Protein AF-A0A954V222-F1 (afdb_monomer)

Sequence (352 aa):
LTALVKQAEVDEIGLCPAAMHAIWTLAGLADSGSVAASDALAAACELGFKHVSSPVRNAAVGVCNQDQLAAAIDLGLQTDVDPKVRLTLLLRIADSDAASVIDGNGLVKLLPSIQTDDVLLDAWTSAASTDPAVAIVAMTKSEQSSTATNAKAASVLAEHLARSRPSAEQISQLLQIDPNAKLAVTVWESLAKGWPRDLTILLPASSQKLVRERFLSDQASVESKAAILSVADKWSVENLADIVGEIQGELLTTALNEGAATDERLSAWDQSIRLAPTSPKILDALEEFFTPQLSPATGVEALRSLQNARVDGLSESLLGLRTSLGPKLGSEVLTLLLSRSETTESLLDAIT

Radius of gyration: 28.5 Å; Cα contacts (8 Å, |Δi|>4): 489; chains: 1; bounding box: 65×45×83 Å

Structure (mmCIF, N/CA/C/O backbone):
data_AF-A0A954V222-F1
#
_entry.id   AF-A0A954V222-F1
#
loop_
_atom_site.group_PDB
_atom_site.id
_atom_site.type_symbol
_atom_site.label_atom_id
_atom_site.label_alt_id
_atom_site.label_comp_id
_atom_site.label_asym_id
_atom_site.label_entity_id
_atom_site.label_seq_id
_atom_site.pdbx_PDB_ins_code
_atom_site.Cartn_x
_atom_site.Cartn_y
_atom_site.Cartn_z
_atom_site.occupancy
_atom_site.B_iso_or_equiv
_atom_site.auth_seq_id
_atom_site.auth_comp_id
_atom_site.auth_asym_id
_atom_site.auth_atom_id
_atom_site.pdbx_PDB_model_num
ATOM 1 N N . LEU A 1 1 ? 25.206 -0.895 -37.318 1.00 89.12 1 LEU A N 1
ATOM 2 C CA . LEU A 1 1 ? 24.175 -1.623 -36.544 1.00 89.12 1 LEU A CA 1
ATOM 3 C C . LEU A 1 1 ? 22.876 -0.826 -36.451 1.00 89.12 1 LEU A C 1
ATOM 5 O O . LEU A 1 1 ? 21.861 -1.349 -36.875 1.00 89.12 1 LEU A O 1
ATOM 9 N N . THR A 1 2 ? 22.896 0.450 -36.058 1.00 93.56 2 THR A N 1
ATOM 10 C CA . THR A 1 2 ? 21.698 1.322 -36.007 1.00 93.56 2 THR A CA 1
ATOM 11 C C . THR A 1 2 ? 20.877 1.352 -37.308 1.00 93.56 2 THR A C 1
ATOM 13 O O . THR A 1 2 ? 19.653 1.319 -37.269 1.00 93.56 2 THR A O 1
ATOM 16 N N . ALA A 1 3 ? 21.529 1.320 -38.479 1.00 93.88 3 ALA A N 1
ATOM 17 C CA . ALA A 1 3 ? 20.841 1.253 -39.774 1.00 93.88 3 ALA A CA 1
ATOM 18 C C . ALA A 1 3 ? 19.956 0.001 -39.953 1.00 93.88 3 ALA A C 1
ATOM 20 O O . ALA A 1 3 ? 18.959 0.076 -40.663 1.00 93.88 3 ALA A O 1
ATOM 21 N N . LEU A 1 4 ? 20.292 -1.120 -39.301 1.00 94.19 4 LEU A N 1
ATOM 22 C CA . LEU A 1 4 ? 19.486 -2.347 -39.335 1.00 94.19 4 LEU A CA 1
ATOM 23 C C . LEU A 1 4 ? 18.190 -2.188 -38.534 1.00 94.19 4 LEU A C 1
ATOM 25 O O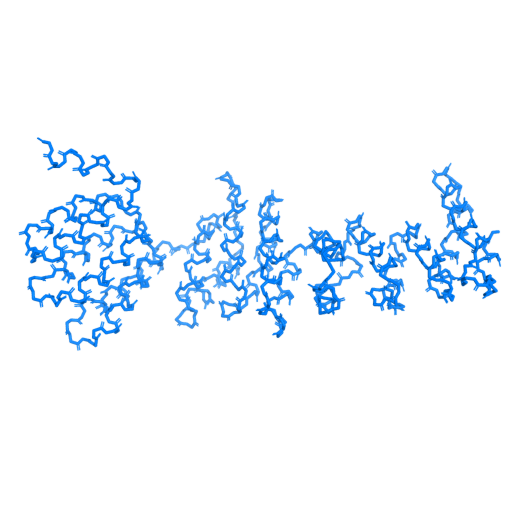 . LEU A 1 4 ? 17.169 -2.729 -38.925 1.00 94.19 4 LEU A O 1
ATOM 29 N N . VAL A 1 5 ? 18.201 -1.391 -37.461 1.00 94.12 5 VAL A N 1
ATOM 30 C CA . VAL A 1 5 ? 17.005 -1.123 -36.640 1.00 94.12 5 VAL A CA 1
ATOM 31 C C . VAL A 1 5 ? 16.004 -0.222 -37.365 1.00 94.12 5 VAL A C 1
ATOM 33 O O . VAL A 1 5 ? 14.807 -0.284 -37.115 1.00 94.12 5 VAL A O 1
ATOM 36 N N . LYS A 1 6 ? 16.475 0.603 -38.307 1.00 92.81 6 LYS A N 1
ATOM 37 C CA . LYS A 1 6 ? 15.611 1.451 -39.139 1.00 92.81 6 LYS A CA 1
ATOM 38 C C . LYS A 1 6 ? 14.796 0.647 -40.165 1.00 92.81 6 LYS A C 1
ATOM 40 O O . LYS A 1 6 ? 13.837 1.176 -40.725 1.00 92.81 6 LYS A O 1
ATOM 45 N N . GLN A 1 7 ? 15.193 -0.590 -40.463 1.00 87.88 7 GLN A N 1
ATOM 46 C CA . GLN A 1 7 ? 14.498 -1.423 -41.440 1.00 87.88 7 GLN A CA 1
ATOM 47 C C . GLN A 1 7 ? 13.168 -1.895 -40.857 1.00 87.88 7 GLN A C 1
ATOM 49 O O . GLN A 1 7 ? 13.159 -2.634 -39.887 1.00 87.88 7 GLN A O 1
ATOM 54 N N . ALA A 1 8 ? 12.056 -1.490 -41.471 1.00 85.19 8 ALA A N 1
ATOM 55 C CA . ALA A 1 8 ? 10.714 -1.893 -41.046 1.00 85.19 8 ALA A CA 1
ATOM 56 C C . ALA A 1 8 ? 10.247 -3.223 -41.670 1.00 85.19 8 ALA A C 1
ATOM 58 O O . ALA A 1 8 ? 9.114 -3.640 -41.439 1.00 85.19 8 ALA A O 1
ATOM 59 N N . GLU A 1 9 ? 11.084 -3.860 -42.493 1.00 90.19 9 GLU A N 1
ATOM 60 C CA . GLU A 1 9 ? 10.771 -5.154 -43.093 1.00 90.19 9 GLU A CA 1
ATOM 61 C C . GLU A 1 9 ? 10.796 -6.236 -42.009 1.00 90.19 9 GLU A C 1
ATOM 63 O O . GLU A 1 9 ? 11.739 -6.334 -41.221 1.00 90.19 9 GLU A O 1
ATOM 68 N N . VAL A 1 10 ? 9.723 -7.015 -41.956 1.00 93.75 10 VAL A N 1
ATOM 69 C CA . VAL A 1 10 ? 9.554 -8.135 -41.035 1.00 93.75 10 VAL A CA 1
ATOM 70 C C . VAL A 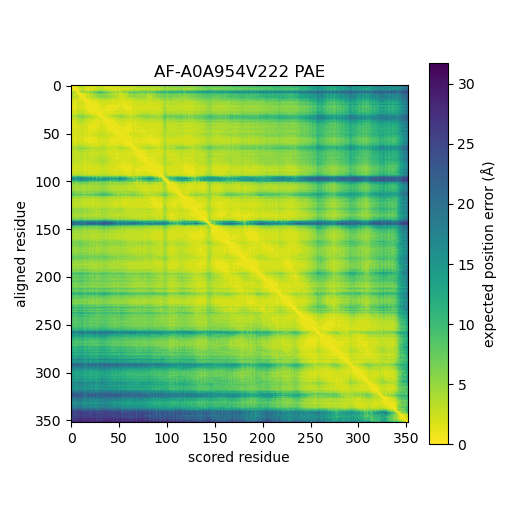1 10 ? 9.349 -9.411 -41.837 1.00 93.75 10 VAL A C 1
ATOM 72 O O . VAL A 1 10 ? 8.851 -9.364 -42.961 1.00 93.75 10 VAL A O 1
ATOM 75 N N . ASP A 1 11 ? 9.744 -10.542 -41.265 1.00 93.56 11 ASP A N 1
ATOM 76 C CA . ASP A 1 11 ? 9.501 -11.853 -41.854 1.00 93.56 11 ASP A CA 1
ATOM 77 C C . ASP A 1 11 ? 8.010 -12.249 -41.804 1.00 93.56 11 ASP A C 1
ATOM 79 O O . ASP A 1 11 ? 7.155 -11.517 -41.296 1.00 93.56 11 ASP A O 1
ATOM 83 N N . GLU A 1 12 ? 7.689 -13.430 -42.340 1.00 93.44 12 GLU A N 1
ATOM 84 C CA . GLU A 1 12 ? 6.316 -13.954 -42.437 1.00 93.44 12 GLU A CA 1
ATOM 85 C C . GLU A 1 12 ? 5.604 -14.090 -41.080 1.00 93.44 12 GLU A C 1
ATOM 87 O O . GLU A 1 12 ? 4.375 -14.130 -41.033 1.00 93.44 12 GLU A O 1
ATOM 92 N N . ILE A 1 13 ? 6.358 -14.142 -39.976 1.00 91.75 13 ILE A N 1
ATOM 93 C CA . ILE A 1 13 ? 5.83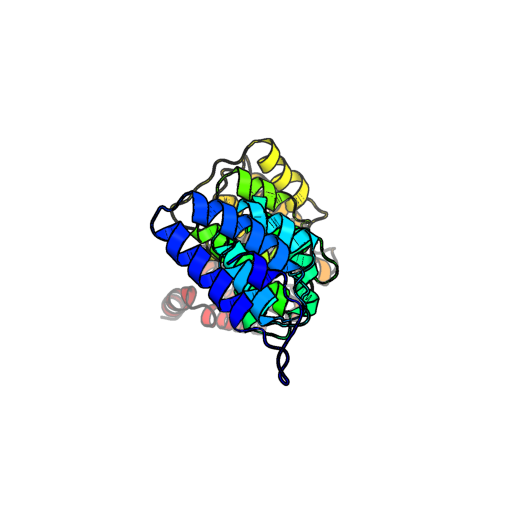3 -14.225 -38.608 1.00 91.75 13 ILE A CA 1
ATOM 94 C C . ILE A 1 13 ? 5.952 -12.892 -37.848 1.00 91.75 13 ILE A C 1
ATOM 96 O O . ILE A 1 13 ? 5.688 -12.839 -36.646 1.00 91.75 13 ILE A O 1
ATOM 100 N N . GLY A 1 14 ? 6.297 -11.800 -38.539 1.00 90.94 14 GLY A N 1
ATOM 101 C CA . GLY A 1 14 ? 6.331 -10.446 -37.989 1.00 90.94 14 GLY A CA 1
ATOM 102 C C . GLY A 1 14 ? 7.600 -10.102 -37.201 1.00 90.94 14 GLY A C 1
ATOM 103 O O . GLY A 1 14 ? 7.606 -9.120 -36.451 1.00 90.94 14 GLY A O 1
ATOM 104 N N . LEU A 1 15 ? 8.679 -10.876 -37.343 1.00 93.62 15 LEU A N 1
ATOM 105 C CA . LEU A 1 15 ? 9.956 -10.652 -36.663 1.00 93.62 15 LEU A CA 1
ATOM 106 C C . LEU A 1 15 ? 10.954 -9.896 -37.542 1.00 93.62 15 LEU A C 1
ATOM 108 O O . LEU A 1 15 ? 10.952 -10.002 -38.763 1.00 93.62 15 LEU A O 1
ATOM 112 N N . CYS A 1 16 ? 11.873 -9.172 -36.904 1.00 95.62 16 CYS A N 1
ATOM 113 C CA . CYS A 1 16 ? 13.067 -8.639 -37.562 1.00 95.62 16 CYS A CA 1
ATOM 114 C C . CYS A 1 16 ? 14.322 -9.032 -36.759 1.00 95.62 16 CYS A C 1
ATOM 116 O O . CYS A 1 16 ? 14.822 -8.242 -35.947 1.00 95.62 16 CYS A O 1
ATOM 118 N N . PRO A 1 17 ? 14.845 -10.264 -36.945 1.00 94.69 17 PRO A N 1
ATOM 119 C CA . PRO A 1 17 ? 15.992 -10.756 -36.183 1.00 94.69 17 PRO A CA 1
ATOM 120 C C . PRO A 1 17 ? 17.234 -9.875 -36.343 1.00 94.69 17 PRO A C 1
ATOM 122 O O . PRO A 1 17 ? 17.962 -9.662 -35.377 1.00 94.69 17 PRO A O 1
ATOM 125 N N . ALA A 1 18 ? 17.460 -9.306 -37.532 1.00 95.75 18 ALA A N 1
ATOM 126 C CA . ALA A 1 18 ? 18.594 -8.420 -37.789 1.00 95.75 18 ALA A CA 1
ATOM 127 C C . ALA A 1 18 ? 18.566 -7.163 -36.901 1.00 95.75 18 ALA A C 1
ATOM 129 O O . ALA A 1 18 ? 19.595 -6.798 -36.328 1.00 95.75 18 ALA A O 1
ATOM 130 N N . ALA A 1 19 ? 17.396 -6.536 -36.736 1.00 97.00 19 ALA A N 1
ATOM 131 C CA . ALA A 1 19 ? 17.223 -5.393 -35.842 1.00 97.00 19 ALA A CA 1
ATOM 132 C C . ALA A 1 19 ? 17.420 -5.790 -34.371 1.00 97.00 19 ALA A C 1
ATOM 134 O O . ALA A 1 19 ? 18.144 -5.105 -33.648 1.00 97.00 19 ALA A O 1
ATOM 135 N N . MET A 1 20 ? 16.857 -6.924 -33.936 1.00 95.75 20 MET A N 1
ATOM 136 C CA . MET A 1 20 ? 17.053 -7.432 -32.570 1.00 95.75 20 MET A CA 1
ATOM 137 C C . MET A 1 20 ? 18.534 -7.695 -32.275 1.00 95.75 20 MET A C 1
ATOM 139 O O . MET A 1 20 ? 19.069 -7.196 -31.288 1.00 95.75 20 MET A O 1
ATOM 143 N N . HIS A 1 21 ? 19.220 -8.437 -33.149 1.00 96.81 21 HIS A N 1
ATOM 144 C CA . HIS A 1 21 ? 20.647 -8.722 -33.010 1.00 96.81 21 HIS A CA 1
ATOM 145 C C . HIS A 1 21 ? 21.481 -7.443 -32.996 1.00 96.81 21 HIS A C 1
ATOM 147 O O . HIS A 1 21 ? 22.438 -7.357 -32.228 1.00 96.81 21 HIS A O 1
ATOM 153 N N . ALA A 1 22 ? 21.125 -6.443 -33.806 1.00 97.69 22 ALA A N 1
ATOM 154 C CA . ALA A 1 22 ? 21.812 -5.160 -33.810 1.00 97.69 22 ALA A CA 1
ATOM 155 C C . ALA A 1 22 ? 21.715 -4.455 -32.449 1.00 97.69 22 ALA A C 1
ATOM 157 O O . ALA A 1 22 ? 22.739 -3.987 -31.957 1.00 97.69 22 ALA A O 1
ATOM 158 N N . ILE A 1 23 ? 20.526 -4.428 -31.836 1.00 97.69 23 ILE A N 1
ATOM 159 C CA . ILE A 1 23 ? 20.295 -3.838 -30.508 1.00 97.69 23 ILE A CA 1
ATOM 160 C C . ILE A 1 23 ? 21.107 -4.576 -29.435 1.00 97.69 23 ILE A C 1
ATOM 162 O O . ILE A 1 23 ? 21.901 -3.950 -28.739 1.00 97.69 23 ILE A O 1
ATOM 166 N N . TRP A 1 24 ? 20.996 -5.906 -29.351 1.00 97.75 24 TRP A N 1
ATOM 167 C CA . TRP A 1 24 ? 21.731 -6.697 -28.353 1.00 97.75 24 TRP A CA 1
ATOM 168 C C . TRP A 1 24 ? 23.250 -6.617 -28.523 1.00 97.75 24 TRP A C 1
ATOM 170 O O . TRP A 1 24 ? 23.987 -6.576 -27.542 1.00 97.75 24 TRP A O 1
ATOM 180 N N . THR A 1 25 ? 23.732 -6.565 -29.767 1.00 97.88 25 THR A N 1
ATOM 181 C CA . THR A 1 25 ? 25.167 -6.419 -30.045 1.00 97.88 25 THR A CA 1
ATOM 182 C C . THR A 1 25 ? 25.668 -5.050 -29.597 1.00 97.88 25 THR A C 1
ATOM 184 O O . THR A 1 25 ? 26.737 -4.959 -29.001 1.00 97.88 25 THR A O 1
ATOM 187 N N . LEU A 1 26 ? 24.906 -3.983 -29.864 1.00 97.69 26 LEU A N 1
ATOM 188 C CA . LEU A 1 26 ? 25.244 -2.641 -29.390 1.00 97.69 26 LEU A CA 1
ATOM 189 C C . LEU A 1 26 ? 25.253 -2.575 -27.859 1.00 97.69 26 LEU A C 1
ATOM 191 O O . LEU A 1 26 ? 26.187 -2.003 -27.309 1.00 97.69 26 LEU A O 1
ATOM 195 N N . ALA A 1 27 ? 24.292 -3.224 -27.196 1.00 97.06 27 ALA A N 1
ATOM 196 C CA . ALA A 1 27 ? 24.247 -3.330 -25.739 1.00 97.06 27 ALA A CA 1
ATOM 197 C C . ALA A 1 27 ? 25.491 -4.029 -25.174 1.00 97.06 27 ALA A C 1
ATOM 199 O O . ALA A 1 27 ? 26.218 -3.437 -24.386 1.00 97.06 27 ALA A O 1
ATOM 200 N N . GLY A 1 28 ? 25.829 -5.226 -25.667 1.00 97.00 28 GLY A N 1
ATOM 201 C CA . GLY A 1 28 ? 27.020 -5.944 -25.196 1.00 97.00 28 GLY A CA 1
ATOM 202 C C . GLY A 1 28 ? 28.337 -5.201 -25.464 1.00 97.00 28 GLY A C 1
ATOM 203 O O . GLY A 1 28 ? 29.270 -5.269 -24.665 1.00 97.00 28 GLY A O 1
ATOM 204 N N . LEU A 1 29 ? 28.427 -4.455 -26.571 1.00 97.06 29 LEU A N 1
ATOM 205 C CA . LEU A 1 29 ? 29.581 -3.594 -26.847 1.00 97.06 29 LEU A CA 1
ATOM 206 C C . LEU A 1 29 ? 29.629 -2.375 -25.912 1.00 97.06 29 LEU A C 1
ATOM 208 O O . LEU A 1 29 ? 30.720 -2.004 -25.473 1.00 97.06 29 LEU A O 1
ATOM 212 N N . ALA A 1 30 ? 28.487 -1.765 -25.595 1.00 95.81 30 ALA A N 1
ATOM 213 C CA . ALA A 1 30 ? 28.406 -0.670 -24.631 1.00 95.81 30 ALA A CA 1
ATOM 214 C C . ALA A 1 30 ? 28.833 -1.141 -23.230 1.00 95.81 30 ALA A C 1
ATOM 216 O O . ALA A 1 30 ? 29.699 -0.509 -22.624 1.00 95.81 30 ALA A O 1
ATOM 217 N N . ASP A 1 31 ? 28.355 -2.308 -22.787 1.00 94.69 31 ASP A N 1
ATOM 218 C CA . ASP A 1 31 ? 28.730 -2.934 -21.508 1.00 94.69 31 ASP A CA 1
ATOM 219 C C . ASP A 1 31 ? 30.231 -3.252 -21.421 1.00 94.69 31 ASP A C 1
ATOM 221 O O . ASP A 1 31 ? 30.832 -3.207 -20.349 1.00 94.69 31 ASP A O 1
ATOM 225 N N . SER A 1 32 ? 30.875 -3.521 -22.562 1.00 95.50 32 SER A N 1
ATOM 226 C CA . SER A 1 32 ? 32.331 -3.709 -22.637 1.00 95.50 32 SER A CA 1
ATOM 227 C C . SER A 1 32 ? 33.146 -2.406 -22.539 1.00 95.50 32 SER A C 1
ATOM 229 O O . SER A 1 32 ? 34.375 -2.443 -22.597 1.00 95.50 32 SER A O 1
ATOM 231 N N . GLY A 1 33 ? 32.484 -1.251 -22.389 1.00 93.31 33 GLY A N 1
ATOM 232 C CA . GLY A 1 33 ? 33.105 0.067 -22.226 1.00 93.31 33 GLY A CA 1
ATOM 233 C C . GLY A 1 33 ? 33.261 0.874 -23.519 1.00 93.31 33 GLY A C 1
ATOM 234 O O . GLY A 1 33 ? 33.977 1.878 -23.536 1.00 93.31 33 GLY A O 1
ATOM 235 N N . SER A 1 34 ? 32.622 0.467 -24.622 1.00 96.06 34 SER A N 1
ATOM 236 C CA . SER A 1 34 ? 32.705 1.204 -25.887 1.00 96.06 34 SER A CA 1
ATOM 237 C C . SER A 1 34 ? 31.759 2.408 -25.910 1.00 96.06 34 SER A C 1
ATOM 239 O O . SER A 1 34 ? 30.552 2.263 -26.104 1.00 96.06 34 SER A O 1
ATOM 241 N N . VAL A 1 35 ? 32.317 3.617 -25.796 1.00 93.94 35 VAL A N 1
ATOM 242 C CA . VAL A 1 35 ? 31.552 4.881 -25.845 1.00 93.94 35 VAL A CA 1
ATOM 243 C C . VAL A 1 35 ? 30.769 5.016 -27.155 1.00 93.94 35 VAL A C 1
ATOM 245 O O . VAL A 1 35 ? 29.576 5.297 -27.139 1.00 93.94 35 VAL A O 1
ATOM 248 N N . ALA A 1 36 ? 31.402 4.716 -28.293 1.00 94.75 36 ALA A N 1
ATOM 249 C CA . ALA A 1 36 ? 30.739 4.782 -29.596 1.00 94.75 36 ALA A CA 1
ATOM 250 C C . ALA A 1 36 ? 29.575 3.781 -29.725 1.00 94.75 36 ALA A C 1
ATOM 252 O O . ALA A 1 36 ? 28.607 4.048 -30.437 1.00 94.75 36 ALA A O 1
ATOM 253 N N . ALA A 1 37 ? 29.662 2.625 -29.055 1.00 95.31 37 ALA A N 1
ATOM 254 C CA . ALA A 1 37 ? 28.560 1.670 -29.016 1.00 95.31 37 ALA A CA 1
ATOM 255 C C . ALA A 1 37 ? 27.418 2.154 -28.117 1.00 95.31 37 ALA A C 1
ATOM 257 O O . ALA A 1 37 ? 26.269 1.942 -28.483 1.00 95.31 37 ALA A O 1
ATOM 258 N N . SER A 1 38 ? 27.722 2.840 -27.010 1.00 94.31 38 SER A N 1
ATOM 259 C CA . SER A 1 38 ? 26.719 3.458 -26.133 1.00 94.31 38 SER A CA 1
ATOM 260 C C . SER A 1 38 ? 25.893 4.521 -26.870 1.00 94.31 38 SER A C 1
ATOM 262 O O . SER A 1 38 ? 24.664 4.446 -26.890 1.00 94.31 38 SER A O 1
ATOM 264 N N . ASP A 1 39 ? 26.546 5.435 -27.597 1.00 94.75 39 ASP A N 1
ATOM 265 C CA . ASP A 1 39 ? 25.847 6.454 -28.398 1.00 94.75 39 ASP A CA 1
ATOM 266 C C . ASP A 1 39 ? 24.985 5.811 -29.500 1.00 94.75 39 ASP A C 1
ATOM 268 O O . ASP A 1 39 ? 23.840 6.199 -29.755 1.00 94.75 39 ASP A O 1
ATOM 272 N N . ALA A 1 40 ? 25.523 4.779 -30.158 1.00 96.31 40 ALA A N 1
ATOM 273 C CA . ALA A 1 40 ? 24.806 4.045 -31.193 1.00 96.31 40 ALA A CA 1
ATOM 274 C C . ALA A 1 40 ? 23.641 3.208 -30.636 1.00 96.31 40 ALA A C 1
ATOM 276 O O . ALA A 1 40 ? 22.645 3.036 -31.348 1.00 96.31 40 ALA A O 1
ATOM 277 N N . LEU A 1 41 ? 23.760 2.697 -29.405 1.00 96.88 41 LEU A N 1
ATOM 278 C CA . LEU A 1 41 ? 22.710 1.990 -28.675 1.00 96.88 41 LEU A CA 1
ATOM 279 C C . LEU A 1 41 ? 21.560 2.935 -28.353 1.00 96.88 41 LEU A 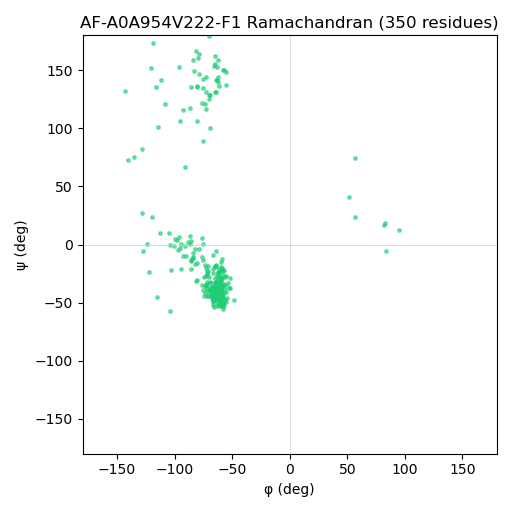C 1
ATOM 281 O O . LEU A 1 41 ? 20.421 2.600 -28.659 1.00 96.88 41 LEU A O 1
ATOM 285 N N . ALA A 1 42 ? 21.852 4.129 -27.831 1.00 95.62 42 ALA A N 1
ATOM 286 C CA . ALA A 1 42 ? 20.828 5.123 -27.532 1.00 95.62 42 ALA A CA 1
ATOM 287 C C . ALA A 1 42 ? 19.979 5.437 -28.778 1.00 95.62 42 ALA A C 1
ATOM 289 O O . ALA A 1 42 ? 18.752 5.312 -28.748 1.00 95.62 42 ALA A O 1
ATOM 290 N N . ALA A 1 43 ? 20.630 5.711 -29.915 1.00 95.94 43 ALA A N 1
ATOM 291 C CA . ALA A 1 43 ? 19.943 5.933 -31.189 1.00 95.94 43 ALA A CA 1
ATOM 292 C C . ALA A 1 43 ? 19.180 4.689 -31.694 1.00 95.94 43 ALA A C 1
ATOM 294 O O . ALA A 1 43 ? 18.120 4.805 -32.313 1.00 95.94 43 ALA A O 1
ATOM 295 N N . ALA A 1 44 ? 19.709 3.485 -31.456 1.00 97.19 44 ALA A N 1
ATOM 296 C CA . ALA A 1 44 ? 19.040 2.239 -31.815 1.00 97.19 44 ALA A CA 1
ATOM 297 C C . ALA A 1 44 ? 17.777 2.001 -30.973 1.00 97.19 44 ALA A C 1
ATOM 299 O O . ALA A 1 44 ? 16.764 1.581 -31.527 1.00 97.19 44 ALA A O 1
ATOM 300 N N . CYS A 1 45 ? 17.800 2.310 -29.677 1.00 97.19 45 CYS A N 1
ATOM 301 C CA . CYS A 1 45 ? 16.647 2.183 -28.791 1.00 97.19 45 CYS A CA 1
ATOM 302 C C . CYS A 1 45 ? 15.515 3.136 -29.191 1.00 97.19 45 CYS A C 1
ATOM 304 O O . CYS A 1 45 ? 14.376 2.695 -29.318 1.00 97.19 45 CYS A O 1
ATOM 306 N N . GLU A 1 46 ? 15.820 4.397 -29.514 1.00 96.25 46 GLU A N 1
ATOM 307 C CA . GLU A 1 46 ? 14.815 5.368 -29.981 1.00 96.25 46 GLU A CA 1
ATOM 308 C C . GLU A 1 46 ? 14.090 4.922 -31.258 1.00 96.25 46 GLU A C 1
ATOM 310 O O . GLU A 1 46 ? 12.875 5.099 -31.397 1.00 96.25 46 GLU A O 1
ATOM 315 N N . LEU A 1 47 ? 14.832 4.335 -32.202 1.00 96.69 47 LEU A N 1
ATOM 316 C CA . LEU A 1 47 ? 14.253 3.727 -33.401 1.00 96.69 47 LEU A CA 1
ATOM 317 C C . LEU A 1 47 ? 13.455 2.470 -33.044 1.00 96.69 47 LEU A C 1
ATOM 319 O O . LEU A 1 47 ? 12.350 2.266 -33.548 1.00 96.69 47 LEU A O 1
ATOM 323 N N . GLY A 1 48 ? 14.010 1.649 -32.154 1.00 97.19 48 GLY A N 1
ATOM 324 C CA . GLY A 1 48 ? 13.432 0.396 -31.702 1.00 97.19 48 GLY A CA 1
ATOM 325 C C . GLY A 1 48 ? 12.088 0.572 -31.002 1.00 97.19 48 GLY A C 1
ATOM 326 O O . GLY A 1 48 ? 11.186 -0.209 -31.274 1.00 97.19 48 GLY A O 1
ATOM 327 N N . PHE A 1 49 ? 11.895 1.626 -30.202 1.00 97.50 49 PHE A N 1
ATOM 328 C CA . PHE A 1 49 ? 10.620 1.923 -29.532 1.00 97.50 49 PHE A CA 1
ATOM 329 C C . PHE A 1 49 ? 9.448 2.106 -30.505 1.00 97.50 49 PHE A C 1
ATOM 331 O O . PHE A 1 49 ? 8.308 1.805 -30.167 1.00 97.50 49 PHE A O 1
ATOM 338 N N . LYS A 1 50 ? 9.718 2.571 -31.730 1.00 96.31 50 LYS A N 1
ATOM 339 C CA . LYS A 1 50 ? 8.703 2.844 -32.764 1.00 96.31 50 LYS A CA 1
ATOM 340 C C . LYS A 1 50 ? 8.586 1.720 -33.793 1.00 96.31 50 LYS A C 1
ATOM 342 O O . LYS A 1 50 ? 7.882 1.864 -34.792 1.00 96.31 50 LYS A O 1
ATOM 347 N N . HIS A 1 51 ? 9.310 0.623 -33.595 1.00 96.75 51 HIS A N 1
ATOM 348 C CA . HIS A 1 51 ? 9.415 -0.433 -34.586 1.00 96.75 51 HIS A CA 1
ATOM 349 C C . HIS A 1 51 ? 8.117 -1.253 -34.690 1.00 96.75 51 HIS A C 1
ATOM 351 O O . HIS A 1 51 ? 7.454 -1.519 -33.688 1.00 96.75 51 HIS A O 1
ATOM 357 N N . VAL A 1 52 ? 7.762 -1.702 -35.900 1.00 95.56 52 VAL A N 1
ATOM 358 C CA . VAL A 1 52 ? 6.528 -2.476 -36.159 1.00 95.56 52 VAL A CA 1
ATOM 359 C C . VAL A 1 52 ? 6.525 -3.838 -35.449 1.00 95.56 52 VAL A C 1
ATOM 361 O O . VAL A 1 52 ? 5.514 -4.254 -34.886 1.00 95.56 52 VAL A O 1
ATOM 364 N N . SER A 1 53 ? 7.681 -4.503 -35.411 1.00 96.38 53 SER A N 1
ATOM 365 C CA . SER A 1 53 ? 7.887 -5.794 -34.744 1.00 96.38 53 SER A CA 1
ATOM 366 C C . SER A 1 53 ? 7.973 -5.640 -33.221 1.00 96.38 53 SER A C 1
ATOM 368 O O . SER A 1 53 ? 8.866 -4.944 -32.727 1.00 96.38 53 SER A O 1
ATOM 370 N N . SER A 1 54 ? 7.089 -6.312 -32.473 1.00 96.81 54 SER A N 1
ATOM 371 C CA . SER A 1 54 ? 7.078 -6.242 -31.005 1.00 96.81 54 SER A CA 1
ATOM 372 C C . SER A 1 54 ? 8.359 -6.764 -30.349 1.00 96.81 54 SER A C 1
ATOM 374 O O . SER A 1 54 ? 8.806 -6.131 -29.394 1.00 96.81 54 SER A O 1
ATOM 376 N N . PRO A 1 55 ? 9.062 -7.798 -30.859 1.00 96.81 55 PRO A N 1
ATOM 377 C CA . PRO A 1 55 ? 10.309 -8.237 -30.233 1.00 96.81 55 PRO A CA 1
ATOM 378 C C . PRO A 1 55 ? 11.465 -7.251 -30.413 1.00 96.81 55 PRO A C 1
ATOM 380 O O . PRO A 1 55 ? 12.376 -7.234 -29.588 1.00 96.81 55 PRO A O 1
ATOM 383 N N . VAL A 1 56 ? 11.417 -6.387 -31.436 1.00 97.62 56 VAL A N 1
ATOM 384 C CA . VAL A 1 56 ? 12.362 -5.265 -31.571 1.00 97.62 56 VAL A CA 1
ATOM 385 C C . VAL A 1 56 ? 12.063 -4.188 -30.531 1.00 97.62 56 VAL A C 1
ATOM 387 O O . VAL A 1 56 ? 12.995 -3.735 -29.870 1.00 97.62 56 VAL A O 1
ATOM 390 N N . ARG A 1 57 ? 10.784 -3.833 -30.318 1.00 97.88 57 ARG A N 1
ATOM 391 C CA . ARG A 1 57 ? 10.387 -2.920 -29.227 1.00 97.88 57 ARG A CA 1
ATOM 392 C C . ARG A 1 57 ? 10.797 -3.483 -27.866 1.00 97.88 57 ARG A C 1
ATOM 394 O O . ARG A 1 57 ? 11.396 -2.774 -27.065 1.00 97.88 57 ARG A O 1
ATOM 401 N N . ASN A 1 58 ? 10.565 -4.776 -27.644 1.00 97.88 58 ASN A N 1
ATOM 402 C CA . ASN A 1 58 ? 10.953 -5.486 -26.428 1.00 97.88 58 ASN A CA 1
ATOM 403 C C . ASN A 1 58 ? 12.469 -5.449 -26.196 1.00 97.88 58 ASN A C 1
ATOM 405 O O . ASN A 1 58 ? 12.916 -5.155 -25.092 1.00 97.88 58 ASN A O 1
ATOM 409 N N . ALA A 1 59 ? 13.259 -5.733 -27.237 1.00 97.81 59 ALA A N 1
ATOM 410 C CA . ALA A 1 59 ? 14.714 -5.651 -27.163 1.00 97.81 59 ALA A CA 1
ATOM 411 C C . ALA A 1 59 ? 15.166 -4.224 -26.835 1.00 97.81 59 ALA A C 1
ATOM 413 O O . ALA A 1 59 ? 15.965 -4.052 -25.925 1.00 97.81 59 ALA A O 1
ATOM 414 N N . ALA A 1 60 ? 14.616 -3.214 -27.517 1.00 97.69 60 ALA A N 1
ATOM 415 C CA . ALA A 1 60 ? 14.942 -1.810 -27.284 1.00 97.69 60 ALA A CA 1
ATOM 416 C C . ALA A 1 60 ? 14.677 -1.386 -25.835 1.00 97.69 60 ALA A C 1
ATOM 418 O O . ALA A 1 60 ? 15.562 -0.826 -25.201 1.00 97.69 60 ALA A O 1
ATOM 419 N N . VAL A 1 61 ? 13.500 -1.699 -25.284 1.00 97.44 61 VAL A N 1
ATOM 420 C CA . VAL A 1 61 ? 13.176 -1.402 -23.876 1.00 97.44 61 VAL A CA 1
ATOM 421 C C . VAL A 1 61 ? 14.104 -2.160 -22.925 1.00 97.44 61 VAL A C 1
ATOM 423 O O . VAL A 1 61 ? 14.587 -1.592 -21.949 1.00 97.44 61 VAL A O 1
ATOM 426 N N . GLY A 1 62 ? 14.400 -3.427 -23.223 1.00 96.44 62 GLY A N 1
ATOM 427 C CA . GLY A 1 62 ? 15.230 -4.279 -22.374 1.00 96.44 62 GLY A CA 1
ATOM 428 C C . GLY A 1 62 ? 16.664 -3.784 -22.174 1.00 96.44 62 GLY A C 1
ATOM 429 O O . GLY A 1 62 ? 17.256 -4.094 -21.144 1.00 96.44 62 GLY A O 1
ATOM 430 N N . VAL A 1 63 ? 17.214 -3.010 -23.116 1.00 96.19 63 VAL A N 1
ATOM 431 C CA . VAL A 1 63 ? 18.613 -2.542 -23.064 1.00 96.19 63 VAL A CA 1
ATOM 432 C C . VAL A 1 63 ? 18.782 -1.030 -23.136 1.00 96.19 63 VAL A C 1
ATOM 434 O O . VAL A 1 63 ? 19.915 -0.555 -23.138 1.00 96.19 63 VAL A O 1
ATOM 437 N N . CYS A 1 64 ? 17.699 -0.255 -23.234 1.00 94.25 64 CYS A N 1
ATOM 438 C CA . CYS A 1 64 ? 17.827 1.196 -23.287 1.00 94.25 64 CYS A CA 1
ATOM 439 C C . CYS A 1 64 ? 18.428 1.749 -21.994 1.00 94.25 64 CYS A C 1
ATOM 441 O O . CYS A 1 64 ? 18.258 1.185 -20.902 1.00 94.25 64 CYS A O 1
ATOM 443 N N . ASN A 1 65 ? 19.094 2.893 -22.129 1.00 90.25 65 ASN A N 1
ATOM 444 C CA . ASN A 1 65 ? 19.614 3.626 -20.988 1.00 90.25 65 ASN A CA 1
ATOM 445 C C . ASN A 1 65 ? 18.452 4.125 -20.109 1.00 90.25 65 ASN A C 1
ATOM 447 O O . ASN A 1 65 ? 17.321 4.285 -20.579 1.00 90.25 65 ASN A O 1
ATOM 451 N N . GLN A 1 66 ? 18.716 4.350 -18.819 1.00 86.88 66 GLN A N 1
ATOM 452 C CA . GLN A 1 66 ? 17.677 4.743 -17.856 1.00 86.88 66 GLN A CA 1
ATOM 453 C C . GLN A 1 66 ? 17.003 6.075 -18.224 1.00 86.88 66 GLN A C 1
ATOM 455 O O . GLN A 1 66 ? 15.789 6.204 -18.098 1.00 86.88 66 GLN A O 1
ATOM 460 N N . ASP A 1 67 ? 17.764 7.032 -18.755 1.00 88.00 67 ASP A N 1
ATOM 461 C CA . ASP A 1 67 ? 17.274 8.332 -19.231 1.00 88.00 67 ASP A CA 1
ATOM 462 C C . ASP A 1 67 ? 16.328 8.224 -20.441 1.00 88.00 67 ASP A C 1
ATOM 464 O O . ASP A 1 67 ? 15.544 9.136 -20.702 1.00 88.00 67 ASP A O 1
ATOM 468 N N . GLN A 1 68 ? 16.339 7.093 -21.152 1.00 92.25 68 GLN A N 1
ATOM 469 C CA . GLN A 1 68 ? 15.458 6.835 -22.292 1.00 92.25 68 GLN A CA 1
ATOM 470 C C . GLN A 1 68 ? 14.128 6.171 -21.903 1.00 92.25 68 GLN A C 1
ATOM 472 O O . GLN A 1 68 ? 13.229 6.083 -22.743 1.00 92.25 68 GLN A O 1
ATOM 477 N N . LEU A 1 69 ? 13.963 5.715 -20.654 1.00 92.69 69 LEU A N 1
ATOM 478 C CA . LEU A 1 69 ? 12.725 5.056 -20.215 1.00 92.69 69 LEU A CA 1
ATOM 479 C C . LEU A 1 69 ? 11.521 6.007 -20.232 1.00 92.69 69 LEU A C 1
ATOM 481 O O . LEU A 1 69 ? 10.427 5.596 -20.617 1.00 92.69 69 LEU A O 1
ATOM 485 N N . ALA A 1 70 ? 11.720 7.285 -19.899 1.00 90.69 70 ALA A N 1
ATOM 486 C CA . ALA A 1 70 ? 10.668 8.297 -20.013 1.00 90.69 70 ALA A CA 1
ATOM 487 C C . ALA A 1 70 ? 10.176 8.431 -21.468 1.00 90.69 70 ALA A C 1
ATOM 489 O O . ALA A 1 70 ? 8.975 8.417 -21.725 1.00 90.69 70 ALA A O 1
ATOM 490 N N . ALA A 1 71 ? 11.096 8.428 -22.441 1.00 92.50 71 ALA A N 1
ATOM 491 C CA . ALA A 1 71 ? 10.742 8.471 -23.860 1.00 92.50 71 ALA A CA 1
ATOM 492 C C . ALA A 1 71 ? 9.978 7.212 -24.318 1.00 92.50 71 ALA A C 1
ATOM 494 O O . ALA A 1 71 ? 9.073 7.306 -25.148 1.00 92.50 71 ALA A O 1
ATOM 495 N N . ALA A 1 72 ? 10.307 6.035 -23.775 1.00 94.50 72 ALA A N 1
ATOM 496 C CA . ALA A 1 72 ? 9.548 4.807 -24.019 1.00 94.50 72 ALA A CA 1
ATOM 497 C C . ALA A 1 72 ? 8.098 4.908 -23.501 1.00 94.50 72 ALA A C 1
ATOM 499 O O . ALA A 1 72 ? 7.168 4.450 -24.169 1.00 94.50 72 ALA A O 1
ATOM 500 N N . ILE A 1 73 ? 7.894 5.542 -22.343 1.00 92.94 73 ILE A N 1
ATOM 501 C CA . ILE A 1 73 ? 6.568 5.766 -21.748 1.00 92.94 73 ILE A CA 1
ATOM 502 C C . ILE A 1 73 ? 5.765 6.815 -22.519 1.00 92.94 73 ILE A C 1
ATOM 504 O O . ILE A 1 73 ? 4.568 6.627 -22.753 1.00 92.94 73 ILE A O 1
ATOM 508 N N . ASP A 1 74 ? 6.412 7.889 -22.968 1.00 92.25 74 ASP A N 1
ATOM 509 C CA . ASP A 1 74 ? 5.785 8.923 -23.799 1.00 92.25 74 ASP A CA 1
ATOM 510 C C . ASP A 1 74 ? 5.277 8.355 -25.134 1.00 92.25 74 ASP A C 1
ATOM 512 O O . ASP A 1 74 ? 4.294 8.838 -25.699 1.00 92.25 74 ASP A O 1
ATOM 516 N N . LEU A 1 75 ? 5.915 7.288 -25.627 1.00 95.44 75 LEU A N 1
ATOM 517 C CA . LEU A 1 75 ? 5.484 6.539 -26.809 1.00 95.44 75 LEU A CA 1
ATOM 518 C C . LEU A 1 75 ? 4.378 5.509 -26.525 1.00 95.44 75 LEU A C 1
ATOM 520 O O . LEU A 1 75 ? 3.880 4.889 -27.464 1.00 95.44 75 LEU A O 1
ATOM 524 N N . GLY A 1 76 ? 3.968 5.330 -25.268 1.00 94.19 76 GLY A N 1
ATOM 525 C CA . GLY A 1 76 ? 2.854 4.459 -24.894 1.00 94.19 76 GLY A CA 1
ATOM 526 C C . GLY A 1 76 ? 3.206 2.975 -24.756 1.00 94.19 76 GLY A C 1
ATOM 527 O O . GLY A 1 76 ? 2.296 2.141 -24.769 1.00 94.19 76 GLY A O 1
ATOM 528 N N . LEU A 1 77 ? 4.490 2.615 -24.609 1.00 95.88 77 LEU A N 1
ATOM 529 C CA . LEU A 1 77 ? 4.923 1.210 -24.506 1.00 95.88 77 LEU A CA 1
ATOM 530 C C . LEU A 1 77 ? 4.404 0.489 -23.244 1.00 95.88 77 LEU A C 1
ATOM 532 O O . LEU A 1 77 ? 4.285 -0.734 -23.224 1.00 95.88 77 LEU A O 1
ATOM 536 N N . GLN A 1 78 ? 3.986 1.229 -22.218 1.00 93.44 78 GLN A N 1
ATOM 537 C CA . GLN A 1 78 ? 3.275 0.728 -21.033 1.00 93.44 78 GLN A CA 1
ATOM 538 C C . GLN A 1 78 ? 1.893 0.135 -21.352 1.00 93.44 78 GLN A C 1
ATOM 540 O O . GLN A 1 78 ? 1.345 -0.653 -20.577 1.00 93.44 78 GLN A O 1
ATOM 545 N N . THR A 1 79 ? 1.350 0.473 -22.520 1.00 94.38 79 THR A N 1
ATOM 546 C CA . THR A 1 79 ? 0.087 -0.038 -23.067 1.00 94.38 79 THR A CA 1
ATOM 547 C C . THR A 1 79 ? 0.286 -0.750 -24.407 1.00 94.38 79 THR A C 1
ATOM 549 O O . THR A 1 79 ? -0.647 -0.824 -25.204 1.00 94.38 79 THR A O 1
ATOM 552 N N . ASP A 1 80 ? 1.494 -1.259 -24.677 1.00 96.94 80 ASP A N 1
ATOM 553 C CA . ASP A 1 80 ? 1.788 -1.987 -25.915 1.00 96.94 80 ASP A CA 1
ATOM 554 C C . ASP A 1 80 ? 0.828 -3.171 -26.128 1.00 96.94 80 ASP A C 1
ATOM 556 O O . ASP A 1 80 ? 0.370 -3.812 -25.182 1.00 96.94 80 ASP A O 1
ATOM 560 N N . VAL A 1 81 ? 0.535 -3.488 -27.388 1.00 94.75 81 VAL A N 1
ATOM 561 C CA . VAL A 1 81 ? -0.313 -4.636 -27.737 1.00 94.75 81 VAL A CA 1
ATOM 562 C C . VAL A 1 81 ? 0.327 -5.953 -27.286 1.00 94.75 81 VAL A C 1
ATOM 564 O O . VAL A 1 81 ? -0.385 -6.884 -26.914 1.00 94.75 81 VAL A O 1
ATOM 567 N N . ASP A 1 82 ? 1.660 -6.040 -27.300 1.00 95.81 82 ASP A N 1
ATOM 568 C CA . ASP A 1 82 ? 2.386 -7.215 -26.833 1.00 95.81 82 ASP A CA 1
ATOM 569 C C . ASP A 1 82 ? 2.645 -7.136 -25.312 1.00 95.81 82 ASP A C 1
ATOM 571 O O . ASP A 1 82 ? 3.379 -6.251 -24.850 1.00 95.81 82 ASP A O 1
ATOM 575 N N . PRO A 1 83 ? 2.108 -8.074 -24.505 1.00 95.69 83 PRO A N 1
ATOM 576 C CA . PRO A 1 83 ? 2.324 -8.094 -23.061 1.00 95.69 83 PRO A CA 1
ATOM 577 C C . PRO A 1 83 ? 3.797 -8.263 -22.674 1.00 95.69 83 PRO A C 1
ATOM 579 O O . PRO A 1 83 ? 4.182 -7.826 -21.594 1.00 95.69 83 PRO A O 1
ATOM 582 N N . LYS A 1 84 ? 4.654 -8.830 -23.535 1.00 96.44 84 LYS A N 1
ATOM 583 C CA . LYS A 1 84 ? 6.092 -8.941 -23.246 1.00 96.44 84 LYS A CA 1
ATOM 584 C C . LYS A 1 84 ? 6.768 -7.577 -23.204 1.00 96.44 84 LYS A C 1
ATOM 586 O O . LYS A 1 84 ? 7.547 -7.334 -22.291 1.00 96.44 84 LYS A O 1
ATOM 591 N N . VAL A 1 85 ? 6.407 -6.670 -24.115 1.00 97.81 85 VAL A N 1
ATOM 592 C CA . VAL A 1 85 ? 6.939 -5.297 -24.122 1.00 97.81 85 VAL A CA 1
ATOM 593 C C . VAL A 1 85 ? 6.538 -4.577 -22.834 1.00 97.81 85 VAL A C 1
ATOM 595 O O . VAL A 1 85 ? 7.380 -3.953 -22.192 1.00 97.81 85 VAL A O 1
ATOM 598 N N . ARG A 1 86 ? 5.275 -4.733 -22.412 1.00 97.19 86 ARG A N 1
ATOM 599 C CA . ARG A 1 86 ? 4.757 -4.176 -21.151 1.00 97.19 86 ARG A CA 1
ATOM 600 C C . ARG A 1 86 ? 5.487 -4.745 -19.937 1.00 97.19 86 ARG A C 1
ATOM 602 O O . ARG A 1 86 ? 5.923 -3.983 -19.080 1.00 97.19 86 ARG A O 1
ATOM 609 N N . LEU A 1 87 ? 5.657 -6.067 -19.890 1.00 97.75 87 LEU A N 1
ATOM 610 C CA . LEU A 1 87 ? 6.401 -6.766 -18.843 1.00 97.75 87 LEU A CA 1
ATOM 611 C C . LEU A 1 87 ? 7.837 -6.248 -18.754 1.00 97.75 87 LEU A C 1
ATOM 613 O O . LEU A 1 87 ? 8.278 -5.843 -17.684 1.00 97.75 87 LEU A O 1
ATOM 617 N N . THR A 1 88 ? 8.560 -6.228 -19.876 1.00 97.81 88 THR A N 1
ATOM 618 C CA . THR A 1 88 ? 9.939 -5.741 -19.916 1.00 97.81 88 THR A CA 1
ATOM 619 C C . THR A 1 88 ? 10.016 -4.280 -19.486 1.00 97.81 88 THR A C 1
ATOM 621 O O . THR A 1 88 ? 10.889 -3.957 -18.692 1.00 97.81 88 THR A O 1
ATOM 624 N N . LEU A 1 89 ? 9.089 -3.412 -19.904 1.00 96.31 89 LEU A N 1
ATOM 625 C CA . LEU A 1 89 ? 9.069 -2.023 -19.442 1.00 96.31 89 LEU A CA 1
ATOM 626 C C . LEU A 1 89 ? 8.880 -1.915 -17.923 1.00 96.31 89 LEU A C 1
ATOM 628 O O . LEU A 1 89 ? 9.632 -1.195 -17.277 1.00 96.31 89 LEU A O 1
ATOM 632 N N . LEU A 1 90 ? 7.923 -2.645 -17.343 1.00 95.69 90 LEU A N 1
ATOM 633 C CA . LEU A 1 90 ? 7.685 -2.638 -15.894 1.00 95.69 90 LEU A CA 1
ATOM 634 C C . LEU A 1 90 ? 8.900 -3.148 -15.108 1.00 95.69 90 LEU A C 1
ATOM 636 O O . LEU A 1 90 ? 9.276 -2.545 -14.108 1.00 95.69 90 LEU A O 1
ATOM 640 N N . LEU A 1 91 ? 9.564 -4.204 -15.585 1.00 95.56 91 LEU A N 1
ATOM 641 C CA . LEU A 1 91 ? 10.794 -4.698 -14.960 1.00 95.56 91 LEU A CA 1
ATOM 642 C C . LEU A 1 91 ? 11.940 -3.685 -15.073 1.00 95.56 91 LEU A C 1
ATOM 644 O O . LEU A 1 91 ? 12.653 -3.460 -14.103 1.00 95.56 91 LEU A O 1
ATOM 648 N N . ARG A 1 92 ? 12.076 -3.001 -16.215 1.00 94.81 92 ARG A N 1
ATOM 649 C CA . ARG A 1 92 ? 13.069 -1.928 -16.376 1.00 94.81 92 ARG A CA 1
ATOM 650 C C . ARG A 1 92 ? 12.797 -0.740 -15.459 1.00 94.81 92 ARG A C 1
ATOM 652 O O . ARG A 1 92 ? 13.749 -0.149 -14.962 1.00 94.81 92 ARG A O 1
ATOM 659 N N . ILE A 1 93 ? 11.526 -0.421 -15.216 1.00 93.19 93 ILE A N 1
ATOM 660 C CA . ILE A 1 93 ? 11.124 0.577 -14.222 1.00 93.19 93 ILE A CA 1
ATOM 661 C C . ILE A 1 93 ? 11.534 0.112 -12.817 1.00 93.19 93 ILE A C 1
ATOM 663 O O . ILE A 1 93 ? 12.137 0.897 -12.092 1.00 93.19 93 ILE A O 1
ATOM 667 N N . ALA A 1 94 ? 11.287 -1.156 -12.465 1.00 93.31 94 ALA A N 1
ATOM 668 C CA . ALA A 1 94 ? 11.658 -1.735 -11.169 1.00 93.31 94 ALA A CA 1
ATOM 669 C C . ALA A 1 94 ? 13.180 -1.763 -10.914 1.00 93.31 94 ALA A C 1
ATOM 671 O O . ALA A 1 94 ? 13.615 -1.593 -9.779 1.00 93.31 94 ALA A O 1
ATOM 672 N N . ASP A 1 95 ? 13.984 -1.941 -11.966 1.00 91.06 95 ASP A N 1
ATOM 673 C CA . ASP A 1 95 ? 15.453 -1.891 -11.910 1.00 91.06 95 ASP A CA 1
ATOM 674 C C . ASP A 1 95 ? 16.017 -0.451 -11.885 1.00 91.06 95 ASP A C 1
ATOM 676 O O . ASP A 1 95 ? 17.233 -0.248 -11.820 1.00 91.06 95 ASP A O 1
ATOM 680 N N . SER A 1 96 ? 15.154 0.561 -11.992 1.00 83.38 96 SER A N 1
ATOM 681 C CA . SER A 1 96 ? 15.512 1.982 -12.034 1.00 83.38 96 SER A CA 1
ATOM 682 C C . SER A 1 96 ? 14.903 2.746 -10.857 1.00 83.38 96 SER A C 1
ATOM 684 O O . SER A 1 96 ? 14.091 2.217 -10.101 1.00 83.38 96 SER A O 1
ATOM 686 N N . ASP A 1 97 ? 15.259 4.021 -10.706 1.00 73.19 97 ASP A N 1
ATOM 687 C CA . ASP A 1 97 ? 14.505 4.912 -9.824 1.00 73.19 97 ASP A CA 1
ATOM 688 C C . ASP A 1 97 ? 13.183 5.308 -10.507 1.00 73.19 97 ASP A C 1
ATOM 690 O O . ASP A 1 97 ? 13.127 6.292 -11.254 1.00 73.19 97 ASP A O 1
ATOM 694 N N . ALA A 1 98 ? 12.118 4.519 -10.299 1.00 61.81 98 ALA A N 1
ATOM 695 C CA . ALA A 1 98 ? 10.853 4.714 -11.014 1.00 61.81 98 ALA A CA 1
ATOM 696 C C . ALA A 1 98 ? 10.235 6.098 -10.816 1.00 61.81 98 ALA A C 1
ATOM 698 O O . ALA A 1 98 ? 9.519 6.550 -11.707 1.00 61.81 98 ALA A O 1
ATOM 699 N N . ALA A 1 99 ? 10.518 6.785 -9.701 1.00 64.69 99 ALA A N 1
ATOM 700 C CA . ALA A 1 99 ? 9.993 8.125 -9.441 1.00 64.69 99 ALA A CA 1
ATOM 701 C C . ALA A 1 99 ? 10.450 9.142 -10.504 1.00 64.69 99 ALA A C 1
ATOM 703 O O . ALA A 1 99 ? 9.772 10.141 -10.745 1.00 64.69 99 ALA A O 1
ATOM 704 N N . SER A 1 100 ? 11.571 8.867 -11.179 1.00 68.69 100 SER A N 1
ATOM 705 C CA . SER A 1 100 ? 12.079 9.665 -12.300 1.00 68.69 100 SER A CA 1
ATOM 706 C C . SER A 1 100 ? 11.471 9.295 -13.662 1.00 68.69 100 SER A C 1
ATOM 708 O O . SER A 1 100 ? 11.622 10.049 -14.623 1.00 68.69 100 SER A O 1
ATOM 710 N N . VAL A 1 101 ? 10.773 8.158 -13.751 1.00 79.69 101 VAL A N 1
ATOM 711 C CA . VAL A 1 101 ? 10.357 7.523 -15.011 1.00 79.69 101 VAL A CA 1
ATOM 712 C C . VAL A 1 101 ? 8.833 7.504 -15.177 1.00 79.69 101 VAL A C 1
ATOM 714 O O . VAL A 1 101 ? 8.331 7.831 -16.251 1.00 79.69 101 VAL A O 1
ATOM 717 N N . ILE A 1 102 ? 8.080 7.142 -14.134 1.00 87.25 102 ILE A N 1
ATOM 718 C CA . ILE A 1 102 ? 6.613 7.101 -14.143 1.00 87.25 102 ILE A CA 1
ATOM 719 C C . ILE A 1 102 ? 6.055 7.559 -12.794 1.00 87.25 102 ILE A C 1
ATOM 721 O O . ILE A 1 102 ? 6.485 7.104 -11.739 1.00 87.25 102 ILE A O 1
ATOM 725 N N . ASP A 1 103 ? 5.066 8.453 -12.813 1.00 88.81 103 ASP A N 1
ATOM 726 C CA . ASP A 1 103 ? 4.404 8.884 -11.583 1.00 88.81 103 ASP A CA 1
ATOM 727 C C . ASP A 1 103 ? 3.379 7.842 -11.091 1.00 88.81 103 ASP A C 1
ATOM 729 O O . ASP A 1 103 ? 2.928 6.956 -11.827 1.00 88.81 103 ASP A O 1
ATOM 733 N N . GLY A 1 104 ? 2.955 7.960 -9.828 1.00 89.56 104 GLY A N 1
ATOM 734 C CA . GLY A 1 104 ? 1.976 7.034 -9.244 1.00 89.56 104 GLY A CA 1
ATOM 735 C C . GLY A 1 104 ? 0.655 6.975 -10.019 1.00 89.56 104 GLY A C 1
ATOM 736 O O . GLY A 1 104 ? 0.051 5.910 -10.134 1.00 89.56 104 GLY A O 1
ATOM 737 N N . ASN A 1 105 ? 0.211 8.091 -10.610 1.00 90.38 105 ASN A N 1
ATOM 738 C CA . ASN A 1 105 ? -1.002 8.107 -11.431 1.00 90.38 105 ASN A CA 1
ATOM 739 C C . ASN A 1 105 ? -0.813 7.322 -12.734 1.00 90.38 105 ASN A C 1
ATOM 741 O O . ASN A 1 105 ? -1.728 6.616 -13.160 1.00 90.38 105 ASN A O 1
ATOM 745 N N . GLY A 1 106 ? 0.356 7.439 -13.367 1.00 91.31 106 GLY A N 1
ATOM 746 C CA . GLY A 1 106 ? 0.761 6.663 -14.529 1.00 91.31 106 GLY A CA 1
ATOM 747 C C . GLY A 1 106 ? 0.720 5.169 -14.242 1.00 91.31 106 GLY A C 1
ATOM 748 O O . GLY A 1 106 ? 0.089 4.434 -14.998 1.00 91.31 106 GLY A O 1
ATOM 749 N N . LEU A 1 107 ? 1.280 4.734 -13.108 1.00 91.81 107 LEU A N 1
ATOM 750 C CA . LEU A 1 107 ? 1.213 3.337 -12.670 1.00 91.81 107 LEU A CA 1
ATOM 751 C C . LEU A 1 107 ? -0.233 2.873 -12.461 1.00 91.81 107 LEU A C 1
ATOM 753 O O . LEU A 1 107 ? -0.628 1.823 -12.966 1.00 91.81 107 LEU A O 1
ATOM 757 N N . VAL A 1 108 ? -1.054 3.655 -11.761 1.00 91.81 108 VAL A N 1
ATOM 758 C CA . VAL A 1 108 ? -2.444 3.277 -11.459 1.00 91.81 108 VAL A CA 1
ATOM 759 C C . VAL A 1 108 ? -3.308 3.167 -12.716 1.00 91.81 108 VAL A C 1
ATOM 761 O O . VAL A 1 108 ? -4.177 2.297 -12.776 1.00 91.81 108 VAL A O 1
ATOM 764 N N . LYS A 1 109 ? -3.045 3.971 -13.755 1.00 91.69 109 LYS A N 1
ATOM 765 C CA . LYS A 1 109 ? -3.732 3.860 -15.055 1.00 91.69 109 LYS A CA 1
ATOM 766 C C . LYS A 1 109 ? -3.506 2.513 -15.750 1.00 91.69 109 LYS A C 1
ATOM 768 O O . LYS A 1 109 ? -4.318 2.140 -16.593 1.00 91.69 109 LYS A O 1
ATOM 773 N N . LEU A 1 110 ? -2.444 1.779 -15.407 1.00 91.88 110 LEU A N 1
ATOM 774 C CA . LEU A 1 110 ? -2.150 0.467 -15.993 1.00 91.88 110 LEU A CA 1
ATOM 775 C C . LEU A 1 110 ? -2.976 -0.656 -15.365 1.00 91.88 110 LEU A C 1
ATOM 777 O O . LEU A 1 110 ? -3.319 -1.606 -16.072 1.00 91.88 110 LEU A O 1
ATOM 781 N N . LEU A 1 111 ? -3.343 -0.530 -14.082 1.00 90.69 111 LEU A N 1
ATOM 782 C CA . LEU A 1 111 ? -4.021 -1.575 -13.302 1.00 90.69 111 LEU A CA 1
ATOM 783 C C . LEU A 1 111 ? -5.227 -2.211 -14.020 1.00 90.69 111 LEU A C 1
ATOM 785 O O . LEU A 1 111 ? -5.273 -3.439 -14.100 1.00 90.69 111 LEU A O 1
ATOM 789 N N . PRO A 1 112 ? -6.168 -1.456 -14.621 1.00 89.56 112 PRO A N 1
ATOM 790 C CA . PRO A 1 112 ? -7.349 -2.053 -15.260 1.00 89.56 112 PRO A CA 1
ATOM 791 C C . PRO A 1 112 ? -7.008 -3.014 -16.399 1.00 89.56 112 PRO A C 1
ATOM 793 O O . PRO A 1 112 ? -7.743 -3.958 -16.660 1.00 89.56 112 PRO A O 1
ATOM 796 N N . SER A 1 113 ? -5.881 -2.775 -17.069 1.00 89.06 113 SER A N 1
ATOM 797 C CA . SER A 1 113 ? -5.417 -3.552 -18.220 1.00 89.06 113 SER A CA 1
ATOM 798 C C . SER A 1 113 ? -4.508 -4.732 -17.854 1.00 89.06 113 SER A C 1
ATOM 800 O O . SER A 1 113 ? -4.040 -5.424 -18.759 1.00 89.06 113 SER A O 1
ATOM 802 N N . ILE A 1 114 ? -4.208 -4.933 -16.563 1.00 90.75 114 ILE A N 1
ATOM 803 C CA . ILE A 1 114 ? -3.338 -6.015 -16.055 1.00 90.75 114 ILE A CA 1
ATOM 804 C C . ILE A 1 114 ? -3.983 -6.844 -14.940 1.00 90.75 114 ILE A C 1
ATOM 806 O O . ILE A 1 114 ? -3.416 -7.843 -14.528 1.00 90.75 114 ILE A O 1
ATOM 810 N N . GLN A 1 115 ? -5.170 -6.471 -14.451 1.00 85.06 115 GLN A N 1
ATOM 811 C CA . GLN A 1 115 ? -5.819 -7.120 -13.302 1.00 85.06 115 GLN A CA 1
ATOM 812 C C . GLN A 1 115 ? -6.067 -8.629 -13.452 1.00 85.06 115 GLN A C 1
ATOM 814 O O . GLN A 1 115 ? -6.258 -9.303 -12.443 1.00 85.06 115 GLN A O 1
ATOM 819 N N . THR A 1 116 ? -6.108 -9.141 -14.682 1.00 88.12 116 THR A N 1
ATOM 820 C CA . THR A 1 116 ? -6.333 -10.561 -14.991 1.00 88.12 116 THR A CA 1
ATOM 821 C C . THR A 1 116 ? -5.060 -11.303 -15.403 1.00 88.12 116 THR A C 1
ATOM 823 O O . THR A 1 116 ? -5.139 -12.481 -15.736 1.00 88.12 116 THR A O 1
ATOM 826 N N . ASP A 1 117 ? -3.918 -10.617 -15.457 1.00 93.12 117 ASP A N 1
ATOM 827 C CA . ASP A 1 117 ? -2.623 -11.183 -15.831 1.00 93.12 117 ASP A CA 1
ATOM 828 C C . ASP A 1 117 ? -1.700 -11.131 -14.611 1.00 93.12 117 ASP A C 1
ATOM 830 O O . ASP A 1 117 ? -1.154 -10.080 -14.272 1.00 93.12 117 ASP A O 1
ATOM 834 N N . ASP A 1 118 ? -1.548 -12.274 -13.941 1.00 93.12 118 ASP A N 1
ATOM 835 C CA . ASP A 1 118 ? -0.762 -12.381 -12.710 1.00 93.12 118 ASP A CA 1
ATOM 836 C C . ASP A 1 118 ? 0.703 -11.959 -12.923 1.00 93.12 118 ASP A C 1
ATOM 838 O O . ASP A 1 118 ? 1.295 -11.322 -12.055 1.00 93.12 118 ASP A O 1
ATOM 842 N N . VAL A 1 119 ? 1.279 -12.237 -14.099 1.00 95.88 119 VAL A N 1
ATOM 843 C CA . VAL A 1 119 ? 2.682 -11.915 -14.403 1.00 95.88 119 VAL A CA 1
ATOM 844 C C . VAL A 1 119 ? 2.865 -10.410 -14.571 1.00 95.88 119 VAL A C 1
ATOM 846 O O . VAL A 1 119 ? 3.814 -9.831 -14.038 1.00 95.88 119 VAL A O 1
ATOM 849 N N . LEU A 1 120 ? 1.958 -9.753 -15.298 1.00 96.00 120 LEU A N 1
ATOM 850 C CA . LEU A 1 120 ? 1.994 -8.297 -15.439 1.00 96.00 120 LEU A CA 1
ATOM 851 C C . LEU A 1 120 ? 1.669 -7.583 -14.128 1.00 96.00 120 LEU A C 1
ATOM 853 O O . LEU A 1 120 ? 2.230 -6.519 -13.870 1.00 96.00 120 LEU A O 1
ATOM 857 N N . LEU A 1 121 ? 0.795 -8.151 -13.296 1.00 94.94 121 LEU A N 1
ATOM 858 C CA . LEU A 1 121 ? 0.487 -7.603 -11.980 1.00 94.94 121 LEU A CA 1
ATOM 859 C C . LEU A 1 121 ? 1.683 -7.700 -11.022 1.00 94.94 121 LEU A C 1
ATOM 861 O O . LEU A 1 121 ? 1.959 -6.739 -10.300 1.00 94.94 121 LEU A O 1
ATOM 865 N N . ASP A 1 122 ? 2.418 -8.811 -11.038 1.00 95.31 122 ASP A N 1
ATOM 866 C CA . ASP A 1 122 ? 3.647 -8.963 -10.255 1.00 95.31 122 ASP A CA 1
ATOM 867 C C . ASP A 1 122 ? 4.713 -7.962 -10.717 1.00 95.31 122 ASP A C 1
ATOM 869 O O . ASP A 1 122 ? 5.275 -7.237 -9.896 1.00 95.31 122 ASP A O 1
ATOM 873 N N . ALA A 1 123 ? 4.921 -7.826 -12.031 1.00 95.94 123 ALA A N 1
ATOM 874 C CA . ALA A 1 123 ? 5.849 -6.840 -12.584 1.00 95.94 123 ALA A CA 1
ATOM 875 C C . ALA A 1 123 ? 5.442 -5.396 -12.252 1.00 95.94 123 ALA A C 1
ATOM 877 O O . ALA A 1 123 ? 6.292 -4.568 -11.927 1.00 95.94 123 ALA A O 1
ATOM 878 N N . TRP A 1 124 ? 4.142 -5.093 -12.283 1.00 95.81 124 TRP A N 1
ATOM 879 C CA . TRP A 1 124 ? 3.616 -3.803 -11.845 1.00 95.81 124 TRP A CA 1
ATOM 880 C C . TRP A 1 124 ? 3.876 -3.564 -10.360 1.00 95.81 124 TRP A C 1
ATOM 882 O O . TRP A 1 124 ? 4.276 -2.468 -9.980 1.00 95.81 124 TRP A O 1
ATOM 892 N N . THR A 1 125 ? 3.707 -4.590 -9.525 1.00 95.38 125 THR A N 1
ATOM 893 C CA . THR A 1 125 ? 3.971 -4.499 -8.084 1.00 95.38 125 THR A CA 1
ATOM 894 C C . THR A 1 125 ? 5.455 -4.253 -7.823 1.00 95.38 125 THR A C 1
ATOM 896 O O . THR A 1 125 ? 5.789 -3.411 -6.991 1.00 95.38 125 THR A O 1
ATOM 899 N N . SER A 1 126 ? 6.354 -4.912 -8.562 1.00 94.75 126 SER A N 1
ATOM 900 C CA . SER A 1 126 ? 7.795 -4.637 -8.516 1.00 94.75 126 SER A CA 1
ATOM 901 C C . SER A 1 126 ? 8.116 -3.199 -8.925 1.00 94.75 126 SER A C 1
ATOM 903 O O . SER A 1 126 ? 8.821 -2.512 -8.192 1.00 94.75 126 SER A O 1
ATOM 905 N N . ALA A 1 127 ? 7.546 -2.714 -10.033 1.00 94.81 127 ALA A N 1
ATOM 906 C CA . ALA A 1 127 ? 7.729 -1.337 -10.492 1.00 94.81 127 ALA A CA 1
ATOM 907 C C . ALA A 1 127 ? 7.203 -0.309 -9.479 1.00 94.81 127 ALA A C 1
ATOM 909 O O . ALA A 1 127 ? 7.842 0.702 -9.233 1.00 94.81 127 ALA A O 1
ATOM 910 N N . ALA A 1 128 ? 6.053 -0.570 -8.856 1.00 94.75 128 ALA A N 1
ATOM 911 C CA . ALA A 1 128 ? 5.473 0.299 -7.836 1.00 94.75 128 ALA A CA 1
ATOM 912 C C . ALA A 1 128 ? 6.234 0.254 -6.499 1.00 94.75 128 ALA A C 1
ATOM 914 O O . ALA A 1 128 ? 6.104 1.171 -5.692 1.00 94.75 128 ALA A O 1
ATOM 915 N N . SER A 1 129 ? 7.026 -0.794 -6.250 1.00 93.81 129 SER A N 1
ATOM 916 C CA . SER A 1 129 ? 7.781 -0.967 -5.002 1.00 93.81 129 SER A CA 1
ATOM 917 C C . SER A 1 129 ? 9.028 -0.082 -4.908 1.00 93.81 129 SER A C 1
ATOM 919 O O . SER A 1 129 ? 9.599 0.027 -3.828 1.00 93.81 129 SER A O 1
ATOM 921 N N . THR A 1 130 ? 9.449 0.573 -5.992 1.00 91.50 130 THR A N 1
ATOM 922 C CA . THR A 1 130 ? 10.559 1.541 -5.968 1.00 91.50 130 THR A CA 1
ATOM 923 C C . THR A 1 130 ? 10.164 2.854 -5.275 1.00 91.50 130 THR A C 1
ATOM 925 O O . THR A 1 130 ? 10.977 3.435 -4.564 1.00 91.50 130 THR A O 1
ATOM 928 N N . ASP A 1 131 ? 8.908 3.297 -5.434 1.00 91.88 131 ASP A N 1
ATOM 929 C CA . ASP A 1 131 ? 8.292 4.394 -4.671 1.00 91.88 131 ASP A CA 1
ATOM 930 C C . ASP A 1 131 ? 6.869 4.000 -4.219 1.00 91.88 131 ASP A C 1
ATOM 932 O O . ASP A 1 131 ? 5.850 4.437 -4.778 1.00 91.88 131 ASP A O 1
ATOM 936 N N . PRO A 1 132 ? 6.776 3.136 -3.192 1.00 94.31 132 PRO A N 1
ATOM 937 C CA . PRO A 1 132 ? 5.507 2.558 -2.779 1.00 94.31 132 PRO A CA 1
ATOM 938 C C . PRO A 1 132 ? 4.592 3.601 -2.131 1.00 94.31 132 PRO A C 1
ATOM 940 O O . PRO A 1 132 ? 3.374 3.476 -2.231 1.00 94.31 132 PRO 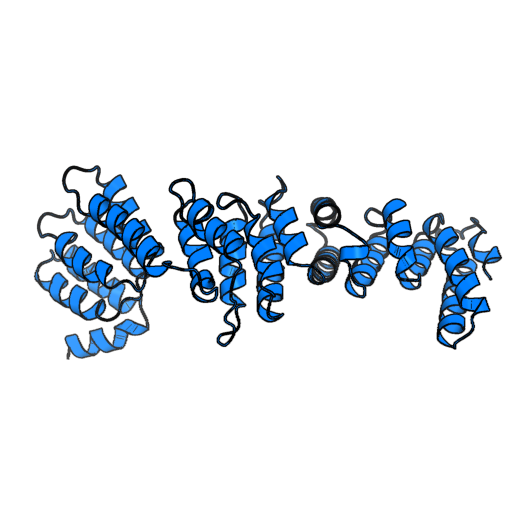A O 1
ATOM 943 N N . ALA A 1 133 ? 5.132 4.659 -1.510 1.00 95.06 133 ALA A N 1
ATOM 944 C CA . ALA A 1 133 ? 4.317 5.707 -0.897 1.00 95.06 133 ALA A CA 1
ATOM 945 C C . ALA A 1 133 ? 3.500 6.461 -1.958 1.00 95.06 133 ALA A C 1
ATOM 947 O O . ALA A 1 133 ? 2.282 6.610 -1.816 1.00 95.06 133 ALA A O 1
ATOM 948 N N . VAL A 1 134 ? 4.143 6.873 -3.055 1.00 93.44 134 VAL A N 1
ATOM 949 C CA . VAL A 1 134 ? 3.472 7.563 -4.165 1.00 93.44 134 VAL A CA 1
ATOM 950 C C . VAL A 1 134 ? 2.470 6.646 -4.868 1.00 93.44 134 VAL A C 1
ATOM 952 O O . VAL A 1 134 ? 1.341 7.070 -5.141 1.00 93.44 134 VAL A O 1
ATOM 955 N N . ALA A 1 135 ? 2.838 5.385 -5.114 1.00 94.25 135 ALA A N 1
ATOM 956 C CA . ALA A 1 135 ? 1.944 4.408 -5.729 1.00 94.25 135 ALA A CA 1
ATOM 957 C C . ALA A 1 135 ? 0.684 4.166 -4.879 1.00 94.25 135 ALA A C 1
ATOM 959 O O . ALA A 1 135 ? -0.432 4.260 -5.394 1.00 94.25 135 ALA A O 1
ATOM 960 N N . ILE A 1 136 ? 0.835 3.940 -3.569 1.00 95.75 136 ILE A N 1
ATOM 961 C CA . ILE A 1 136 ? -0.291 3.730 -2.646 1.00 95.75 136 ILE A CA 1
ATOM 962 C C . ILE A 1 136 ? -1.211 4.957 -2.621 1.00 95.75 136 ILE A C 1
ATOM 964 O O . ILE A 1 136 ? -2.430 4.820 -2.757 1.00 95.75 136 ILE A O 1
ATOM 968 N N . VAL A 1 137 ? -0.658 6.168 -2.492 1.00 95.56 137 VAL A N 1
ATOM 969 C CA . VAL A 1 137 ? -1.463 7.401 -2.491 1.00 95.56 137 VAL A CA 1
ATOM 970 C C . VAL A 1 137 ? -2.259 7.522 -3.791 1.00 95.56 137 VAL A C 1
ATOM 972 O O . VAL A 1 137 ? -3.456 7.810 -3.747 1.00 95.56 137 VAL A O 1
ATOM 975 N N . ALA A 1 138 ? -1.640 7.260 -4.943 1.00 94.38 138 ALA A N 1
ATOM 976 C CA . ALA A 1 138 ? -2.339 7.279 -6.224 1.00 94.38 138 ALA A CA 1
ATOM 977 C C . ALA A 1 138 ? -3.448 6.214 -6.296 1.00 94.38 138 ALA A C 1
ATOM 979 O O . ALA A 1 138 ? -4.551 6.508 -6.762 1.00 94.38 138 ALA A O 1
ATOM 980 N N . MET A 1 139 ? -3.207 5.003 -5.776 1.00 93.88 139 MET A N 1
ATOM 981 C CA . MET A 1 139 ? -4.217 3.938 -5.736 1.00 93.88 139 MET A CA 1
ATOM 982 C C . MET A 1 139 ? -5.444 4.356 -4.926 1.00 93.88 139 MET A C 1
ATOM 984 O O . MET A 1 139 ? -6.566 4.127 -5.370 1.00 93.88 139 MET A O 1
ATOM 988 N N . THR A 1 140 ? -5.253 5.004 -3.772 1.00 93.06 140 THR A N 1
ATOM 989 C CA . THR A 1 140 ? -6.371 5.436 -2.908 1.00 93.06 140 THR A CA 1
ATOM 990 C C . THR A 1 140 ? -7.247 6.519 -3.538 1.00 93.06 140 THR A C 1
ATOM 992 O O . THR A 1 140 ? -8.420 6.626 -3.192 1.00 93.06 140 THR A O 1
ATOM 995 N N . LYS A 1 141 ? -6.701 7.294 -4.485 1.00 91.19 141 LYS A N 1
ATOM 996 C CA . LYS A 1 141 ? -7.420 8.351 -5.214 1.00 91.19 141 LYS A CA 1
ATOM 997 C C . LYS A 1 141 ? -8.182 7.834 -6.436 1.00 91.19 141 LYS A C 1
ATOM 999 O O . LYS A 1 141 ? -9.007 8.559 -6.983 1.00 91.19 141 LYS A O 1
ATOM 1004 N N . SER A 1 142 ? -7.907 6.611 -6.886 1.00 85.88 142 SER A N 1
ATOM 1005 C CA . SER A 1 142 ? -8.559 6.036 -8.062 1.00 85.88 142 SER A CA 1
ATOM 1006 C C . SER A 1 142 ? -9.947 5.490 -7.733 1.00 85.88 142 SER A C 1
ATOM 1008 O O . SER A 1 142 ? -10.138 4.762 -6.756 1.00 85.88 142 SER A O 1
ATOM 1010 N N . GLU A 1 143 ? -10.924 5.765 -8.598 1.00 71.44 143 GLU A N 1
ATOM 1011 C CA . GLU A 1 143 ? -12.288 5.226 -8.489 1.00 71.44 143 GLU A CA 1
ATOM 1012 C C . GLU A 1 143 ? -12.327 3.692 -8.599 1.00 71.44 143 GLU A C 1
ATOM 1014 O O . GLU A 1 143 ? -13.223 3.039 -8.063 1.00 71.44 143 GLU A O 1
ATOM 1019 N N . GLN A 1 144 ? -11.312 3.099 -9.235 1.00 68.81 144 GLN A N 1
ATOM 1020 C CA . GLN A 1 144 ? -11.161 1.652 -9.413 1.00 68.81 144 GLN A CA 1
ATOM 1021 C C . GLN A 1 144 ? -10.451 0.969 -8.231 1.00 68.81 144 GLN A C 1
ATOM 1023 O O . GLN A 1 144 ? -10.157 -0.224 -8.285 1.00 68.81 144 GLN A O 1
ATOM 1028 N N . SER A 1 145 ? -10.194 1.693 -7.139 1.00 65.12 145 SER A N 1
ATOM 1029 C CA . SER A 1 145 ? -9.539 1.209 -5.912 1.00 65.12 145 SER A CA 1
ATOM 1030 C C . SER A 1 145 ? -10.240 0.034 -5.213 1.00 65.12 145 SER A C 1
ATOM 1032 O O . SER A 1 145 ? -9.647 -0.596 -4.345 1.00 65.12 145 SER A O 1
ATOM 1034 N N . SER A 1 146 ? -11.479 -0.302 -5.584 1.00 67.19 146 SER A N 1
ATOM 1035 C CA . SER A 1 146 ? -12.321 -1.260 -4.85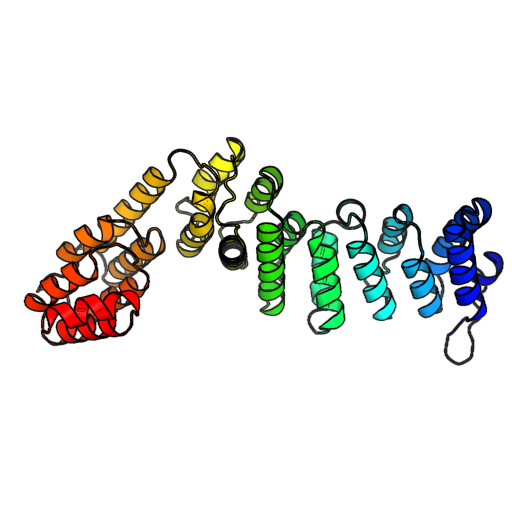7 1.00 67.19 146 SER A CA 1
ATOM 1036 C C . SER A 1 146 ? -12.185 -2.736 -5.239 1.00 67.19 146 SER A C 1
ATOM 1038 O O . SER A 1 146 ? -12.943 -3.549 -4.715 1.00 67.19 146 SER A O 1
ATOM 1040 N N . THR A 1 147 ? -11.306 -3.117 -6.169 1.00 83.94 147 THR A N 1
ATOM 1041 C CA . THR A 1 147 ? -11.157 -4.542 -6.510 1.00 83.94 147 THR A CA 1
ATOM 1042 C C . THR A 1 147 ? -10.305 -5.266 -5.466 1.00 83.94 147 THR A C 1
ATOM 1044 O O . THR A 1 147 ? -9.353 -4.703 -4.924 1.00 83.94 147 THR A O 1
ATOM 1047 N N . ALA A 1 148 ? -10.610 -6.542 -5.207 1.00 87.00 148 ALA A N 1
ATOM 1048 C CA . ALA A 1 148 ? -9.819 -7.371 -4.293 1.00 87.00 148 ALA A CA 1
ATOM 1049 C C . ALA A 1 148 ? -8.342 -7.465 -4.725 1.00 87.00 148 ALA A C 1
ATOM 1051 O O . ALA A 1 148 ? -7.444 -7.451 -3.885 1.00 87.00 148 ALA A O 1
ATOM 1052 N N . THR A 1 149 ? -8.087 -7.487 -6.036 1.00 88.88 149 THR A N 1
ATOM 1053 C CA . THR A 1 149 ? -6.742 -7.446 -6.624 1.00 88.88 149 THR A CA 1
ATOM 1054 C C . THR A 1 149 ? -5.993 -6.170 -6.236 1.00 88.88 149 THR A C 1
ATOM 1056 O O . THR A 1 149 ? -4.857 -6.244 -5.771 1.00 88.88 149 THR A O 1
ATOM 1059 N N . ASN A 1 150 ? -6.639 -5.003 -6.344 1.00 89.06 150 ASN A N 1
ATOM 1060 C CA . ASN A 1 150 ? -6.029 -3.725 -5.971 1.00 89.06 150 ASN A CA 1
ATOM 1061 C C . ASN A 1 150 ? -5.786 -3.636 -4.456 1.00 89.06 150 ASN A C 1
ATOM 1063 O O . ASN A 1 150 ? -4.745 -3.136 -4.038 1.00 89.06 150 ASN A O 1
ATOM 1067 N N . ALA A 1 151 ? -6.695 -4.169 -3.634 1.00 91.62 151 ALA A N 1
ATOM 1068 C CA . ALA A 1 151 ? -6.497 -4.247 -2.187 1.00 91.62 151 ALA A CA 1
ATOM 1069 C C . ALA A 1 151 ? -5.295 -5.130 -1.812 1.00 91.62 151 ALA A C 1
ATOM 1071 O O . ALA A 1 151 ? -4.483 -4.742 -0.972 1.00 91.62 151 ALA A O 1
ATOM 1072 N N . LYS A 1 152 ? -5.126 -6.280 -2.482 1.00 93.50 152 LYS A N 1
ATOM 1073 C CA . LYS A 1 152 ? -3.959 -7.155 -2.297 1.00 93.50 152 LYS A CA 1
ATOM 1074 C C . LYS A 1 152 ? -2.660 -6.451 -2.694 1.00 93.50 152 LYS A C 1
ATOM 1076 O O . LYS A 1 152 ? -1.698 -6.499 -1.935 1.00 93.50 152 LYS A O 1
ATOM 1081 N N . ALA A 1 153 ? -2.637 -5.771 -3.838 1.00 93.62 153 ALA A N 1
ATOM 1082 C CA . ALA A 1 153 ? -1.462 -5.026 -4.285 1.00 93.62 153 ALA A CA 1
ATOM 1083 C C . ALA A 1 153 ? -1.102 -3.881 -3.316 1.00 93.62 153 ALA A C 1
ATOM 1085 O O . ALA A 1 153 ? 0.051 -3.765 -2.908 1.00 93.62 153 ALA A O 1
ATOM 1086 N N . ALA A 1 154 ? -2.087 -3.097 -2.860 1.00 95.12 154 ALA A N 1
ATOM 1087 C CA . ALA A 1 154 ? -1.875 -2.042 -1.865 1.00 95.12 154 ALA A CA 1
ATOM 1088 C C . ALA A 1 154 ? -1.346 -2.595 -0.530 1.00 95.12 154 ALA A C 1
ATOM 1090 O O . ALA A 1 154 ? -0.461 -1.996 0.077 1.00 95.12 154 ALA A O 1
ATOM 1091 N N . SER A 1 155 ? -1.845 -3.759 -0.101 1.00 96.44 155 SER A N 1
ATOM 1092 C CA . SER A 1 155 ? -1.355 -4.460 1.089 1.00 96.44 155 SER A CA 1
ATOM 1093 C C . SER A 1 155 ? 0.118 -4.863 0.952 1.00 96.44 155 SER A C 1
ATOM 1095 O O . SER A 1 155 ? 0.918 -4.567 1.840 1.00 96.44 155 SER A O 1
ATOM 1097 N N . VAL A 1 156 ? 0.507 -5.456 -0.184 1.00 97.06 156 VAL A N 1
ATOM 1098 C CA . VAL A 1 156 ? 1.904 -5.834 -0.462 1.00 97.06 156 VAL A CA 1
ATOM 1099 C C . VAL A 1 156 ? 2.820 -4.610 -0.467 1.00 97.06 156 VAL A C 1
ATOM 1101 O O . VAL A 1 156 ? 3.872 -4.644 0.170 1.00 97.06 156 VAL A O 1
ATOM 1104 N N . LEU A 1 157 ? 2.414 -3.519 -1.124 1.00 97.12 157 LEU A N 1
ATOM 1105 C CA . LEU A 1 157 ? 3.193 -2.279 -1.167 1.00 97.12 157 LEU A CA 1
ATOM 1106 C C . LEU A 1 157 ? 3.345 -1.647 0.223 1.00 97.12 157 LEU A C 1
ATOM 1108 O O . LEU A 1 157 ? 4.433 -1.189 0.566 1.00 97.12 157 LEU A O 1
ATOM 1112 N N . ALA A 1 158 ? 2.290 -1.648 1.041 1.00 98.12 158 ALA A N 1
ATOM 1113 C CA . ALA A 1 158 ? 2.338 -1.115 2.400 1.00 98.12 158 ALA A CA 1
ATOM 1114 C C . ALA A 1 158 ? 3.248 -1.957 3.312 1.00 98.12 158 ALA A C 1
ATOM 1116 O O . ALA A 1 158 ? 4.086 -1.405 4.024 1.00 98.12 158 ALA A O 1
ATOM 1117 N N . GLU A 1 159 ? 3.154 -3.290 3.247 1.00 98.12 159 GLU A N 1
ATOM 1118 C CA . GLU A 1 159 ? 4.079 -4.176 3.965 1.00 98.12 159 GLU A CA 1
ATOM 1119 C C . GLU A 1 159 ? 5.529 -3.986 3.494 1.00 98.12 159 GLU A C 1
ATOM 1121 O O . GLU A 1 159 ? 6.447 -3.981 4.317 1.00 98.12 159 GLU A O 1
ATOM 1126 N N . HIS A 1 160 ? 5.749 -3.834 2.183 1.00 97.31 160 HIS A N 1
ATOM 1127 C CA . HIS A 1 160 ? 7.072 -3.584 1.615 1.00 97.31 160 HIS A CA 1
ATOM 1128 C C . HIS A 1 160 ? 7.648 -2.257 2.116 1.00 97.31 160 HIS A C 1
ATOM 1130 O O . HIS A 1 160 ? 8.751 -2.252 2.656 1.00 97.31 160 HIS A O 1
ATOM 1136 N N . LEU A 1 161 ? 6.887 -1.160 2.029 1.00 97.25 161 LEU A N 1
ATOM 1137 C CA . LEU A 1 161 ? 7.297 0.154 2.526 1.00 97.25 161 LEU A CA 1
ATOM 1138 C C . LEU A 1 161 ? 7.699 0.095 4.003 1.00 97.25 161 LEU A C 1
ATOM 1140 O O . LEU A 1 161 ? 8.753 0.610 4.360 1.00 97.25 161 LEU A O 1
ATOM 1144 N N . ALA A 1 162 ? 6.904 -0.571 4.847 1.00 97.25 162 ALA A N 1
ATOM 1145 C CA . ALA A 1 162 ? 7.222 -0.740 6.262 1.00 97.25 162 ALA A CA 1
ATOM 1146 C C . ALA A 1 162 ? 8.533 -1.517 6.481 1.00 97.25 162 ALA A C 1
ATOM 1148 O O . ALA A 1 162 ? 9.407 -1.068 7.228 1.00 97.25 162 ALA A O 1
ATOM 1149 N N . ARG A 1 163 ? 8.709 -2.657 5.796 1.00 96.75 163 ARG A N 1
ATOM 1150 C CA . ARG A 1 163 ? 9.925 -3.488 5.895 1.00 96.75 163 ARG A CA 1
ATOM 1151 C C . ARG A 1 163 ? 11.172 -2.778 5.371 1.00 96.75 163 ARG A C 1
ATOM 1153 O O . ARG A 1 163 ? 12.262 -3.027 5.882 1.00 96.75 163 ARG A O 1
ATOM 1160 N N . SER A 1 164 ? 11.003 -1.869 4.417 1.00 95.31 164 SER A N 1
ATOM 1161 C CA . SER A 1 164 ? 12.062 -1.017 3.870 1.00 95.31 164 SER A CA 1
ATOM 1162 C C . SER A 1 164 ? 12.461 0.142 4.798 1.00 95.31 164 SER A C 1
ATOM 1164 O O . SER A 1 164 ? 13.310 0.942 4.420 1.00 95.31 164 SER A O 1
ATOM 1166 N N . ARG A 1 165 ? 11.916 0.199 6.029 1.00 96.31 165 ARG A N 1
ATOM 1167 C CA . ARG A 1 165 ? 12.219 1.192 7.079 1.00 96.31 165 ARG A CA 1
ATOM 1168 C C . ARG A 1 165 ? 11.983 2.630 6.583 1.00 96.31 165 ARG A C 1
ATOM 1170 O O . ARG A 1 165 ? 12.945 3.351 6.320 1.00 96.31 165 ARG A O 1
ATOM 1177 N N . PRO A 1 166 ? 10.714 3.051 6.452 1.00 96.31 166 PRO A N 1
ATOM 1178 C CA . PRO A 1 166 ? 10.364 4.283 5.760 1.00 96.31 166 PRO A CA 1
ATOM 1179 C C . PRO A 1 166 ? 10.882 5.530 6.481 1.00 96.31 166 PRO A C 1
ATOM 1181 O O . PRO A 1 166 ? 11.030 5.541 7.705 1.00 96.31 166 PRO A O 1
ATOM 1184 N N . SER A 1 167 ? 11.114 6.602 5.724 1.00 95.75 167 SER A N 1
ATOM 1185 C CA . SER A 1 167 ? 11.466 7.912 6.275 1.00 95.75 167 SER A CA 1
ATOM 1186 C C . SER A 1 167 ? 10.232 8.689 6.754 1.00 95.75 167 SER A C 1
ATOM 1188 O O . SER A 1 167 ? 9.087 8.370 6.417 1.00 95.75 167 SER A O 1
ATOM 1190 N N . ALA A 1 168 ? 10.456 9.761 7.520 1.00 96.31 168 ALA A N 1
ATOM 1191 C CA . ALA A 1 168 ? 9.380 10.650 7.955 1.00 96.31 168 ALA A CA 1
ATOM 1192 C C . ALA A 1 168 ? 8.663 11.319 6.768 1.00 96.31 168 ALA A C 1
ATOM 1194 O O . ALA A 1 168 ? 7.453 11.544 6.818 1.00 96.31 168 ALA A O 1
ATOM 1195 N N . GLU A 1 169 ? 9.384 11.602 5.684 1.00 95.81 169 GLU A N 1
ATOM 1196 C CA . GLU A 1 169 ? 8.853 12.159 4.440 1.00 95.81 169 GLU A CA 1
ATOM 1197 C C . GLU A 1 169 ? 7.906 11.172 3.753 1.00 95.81 169 GLU A C 1
ATOM 1199 O O . GLU A 1 169 ? 6.801 11.560 3.380 1.00 95.81 169 GLU A O 1
ATOM 1204 N N . GLN A 1 170 ? 8.284 9.894 3.656 1.00 95.69 170 GLN A N 1
ATOM 1205 C CA . GLN A 1 170 ? 7.436 8.858 3.055 1.00 95.69 170 GLN A CA 1
ATOM 1206 C C . GLN A 1 170 ? 6.142 8.649 3.853 1.00 95.69 170 GLN A C 1
ATOM 1208 O O . GLN A 1 170 ? 5.059 8.555 3.274 1.00 95.69 170 GLN A O 1
ATOM 1213 N N . ILE A 1 171 ? 6.211 8.662 5.189 1.00 97.19 171 ILE A N 1
ATOM 1214 C CA . ILE A 1 171 ? 4.997 8.630 6.021 1.00 97.19 171 ILE A CA 1
ATOM 1215 C C . ILE A 1 171 ? 4.166 9.904 5.829 1.00 97.19 171 ILE A C 1
ATOM 1217 O O . ILE A 1 171 ? 2.945 9.837 5.699 1.00 97.19 171 ILE A O 1
ATOM 1221 N N . SER A 1 172 ? 4.807 11.070 5.729 1.00 96.25 172 SER A N 1
ATOM 1222 C CA . SER A 1 172 ? 4.117 12.341 5.466 1.00 96.25 172 SER A CA 1
ATOM 1223 C C . SER A 1 172 ? 3.394 12.353 4.111 1.00 96.25 172 SER A C 1
ATOM 1225 O O . SER A 1 172 ? 2.323 12.952 3.987 1.00 96.25 172 SER A O 1
ATOM 1227 N N . GLN A 1 173 ? 3.941 11.663 3.108 1.00 95.56 173 GLN A N 1
ATOM 1228 C CA . GLN A 1 173 ? 3.278 11.430 1.826 1.00 95.56 173 GLN A CA 1
ATOM 1229 C C . GLN A 1 173 ? 2.078 10.486 1.973 1.00 95.56 173 GLN A C 1
ATOM 1231 O O . GLN A 1 173 ? 1.006 10.799 1.457 1.00 95.56 173 GLN A O 1
ATOM 1236 N N . LEU A 1 174 ? 2.198 9.380 2.717 1.00 97.06 174 LEU A N 1
ATOM 1237 C CA . LEU A 1 174 ? 1.063 8.483 2.972 1.00 97.06 174 LEU A CA 1
ATOM 1238 C C . LEU A 1 174 ? -0.096 9.176 3.698 1.00 97.06 174 LEU A C 1
ATOM 1240 O O . LEU A 1 174 ? -1.255 8.887 3.418 1.00 97.06 174 LEU A O 1
ATOM 1244 N N . LEU A 1 175 ? 0.173 10.143 4.578 1.00 96.75 175 LEU A N 1
ATOM 1245 C CA . LEU A 1 175 ? -0.877 10.921 5.254 1.00 96.75 175 LEU A CA 1
ATOM 1246 C C . LEU A 1 175 ? -1.728 11.784 4.296 1.00 96.75 175 LEU A C 1
ATOM 1248 O O . LEU A 1 175 ? -2.725 12.381 4.711 1.00 96.75 175 LEU A O 1
ATOM 1252 N N . GLN A 1 176 ? -1.379 11.843 3.006 1.00 95.31 176 GLN A N 1
ATOM 1253 C CA . GLN A 1 176 ? -2.230 12.435 1.972 1.00 95.31 176 GLN A CA 1
ATOM 1254 C C . GLN A 1 176 ? -3.441 11.562 1.612 1.00 95.31 176 GLN A C 1
ATOM 1256 O O . GLN A 1 176 ? -4.399 12.092 1.037 1.00 95.31 176 GLN A O 1
ATOM 1261 N N . ILE A 1 177 ? -3.429 10.271 1.966 1.00 95.62 177 ILE A N 1
ATOM 1262 C CA . ILE A 1 177 ? -4.566 9.355 1.815 1.00 95.62 177 ILE A CA 1
ATOM 1263 C C . ILE A 1 177 ? -5.792 9.939 2.522 1.00 95.62 177 ILE A C 1
ATOM 1265 O O . ILE A 1 177 ? -5.699 10.496 3.617 1.00 95.62 177 ILE A O 1
ATOM 1269 N N . ASP A 1 178 ? -6.951 9.844 1.876 1.00 94.25 178 ASP A N 1
ATOM 1270 C CA . ASP A 1 178 ? -8.221 10.165 2.520 1.00 94.25 178 ASP A CA 1
ATOM 1271 C C . ASP A 1 178 ? -8.554 9.091 3.571 1.00 94.25 178 ASP A C 1
ATOM 1273 O O . ASP A 1 178 ? -8.583 7.916 3.200 1.00 94.25 178 ASP A O 1
ATOM 1277 N N . PRO A 1 179 ? -8.811 9.444 4.849 1.00 94.12 179 PRO A N 1
ATOM 1278 C CA . PRO A 1 179 ? -9.230 8.478 5.869 1.00 94.12 179 PRO A CA 1
ATOM 1279 C C . PRO A 1 179 ? -10.434 7.627 5.442 1.00 94.12 179 PRO A C 1
ATOM 1281 O O . PRO A 1 179 ? -10.561 6.478 5.850 1.00 94.12 179 PRO A O 1
ATOM 1284 N N . ASN A 1 180 ? -11.299 8.169 4.584 1.00 91.56 180 ASN A N 1
ATOM 1285 C CA . ASN A 1 180 ? -12.493 7.491 4.092 1.00 91.56 180 ASN A CA 1
ATOM 1286 C C . ASN A 1 180 ? -12.285 6.811 2.726 1.00 91.56 180 ASN A C 1
ATOM 1288 O O . ASN A 1 180 ? -13.236 6.295 2.135 1.00 91.56 180 ASN A O 1
ATOM 1292 N N . ALA A 1 181 ? -11.054 6.780 2.200 1.00 92.69 181 ALA A N 1
ATOM 1293 C CA . ALA A 1 181 ? -10.750 6.012 0.999 1.00 92.69 181 ALA A CA 1
ATOM 1294 C C . ALA A 1 181 ? -10.961 4.513 1.254 1.00 92.69 181 ALA A C 1
ATOM 1296 O O . ALA A 1 181 ? -10.566 3.974 2.286 1.00 92.69 181 ALA A O 1
ATOM 1297 N N . LYS A 1 182 ? -11.493 3.803 0.254 1.00 92.19 182 LYS A N 1
ATOM 1298 C CA . LYS A 1 182 ? -11.797 2.362 0.345 1.00 92.19 182 LYS A CA 1
ATOM 1299 C C . LYS A 1 182 ? -10.591 1.492 0.723 1.00 92.19 182 LYS A C 1
ATOM 1301 O O . LYS A 1 182 ? -10.768 0.425 1.293 1.00 92.19 182 LYS A O 1
ATOM 1306 N N . LEU A 1 183 ? -9.381 1.942 0.387 1.00 94.06 183 LEU A N 1
ATOM 1307 C CA . LEU A 1 183 ? -8.128 1.245 0.681 1.00 94.06 183 LEU A CA 1
ATOM 1308 C C . LEU A 1 183 ? -7.426 1.747 1.954 1.00 94.06 183 LEU A C 1
ATOM 1310 O O . LEU A 1 183 ? -6.416 1.161 2.328 1.00 94.06 183 LEU A O 1
ATOM 1314 N N . ALA A 1 184 ? -7.923 2.797 2.622 1.00 94.25 184 ALA A N 1
ATOM 1315 C CA . ALA A 1 184 ? -7.234 3.417 3.757 1.00 94.25 184 ALA A CA 1
ATOM 1316 C C . ALA A 1 184 ? -6.963 2.408 4.882 1.00 94.25 184 ALA A C 1
ATOM 1318 O O . ALA A 1 184 ? -5.816 2.238 5.288 1.00 94.25 184 ALA A O 1
ATOM 1319 N N . VAL A 1 185 ? -7.995 1.680 5.318 1.00 94.06 185 VAL A N 1
ATOM 1320 C CA . VAL A 1 185 ? -7.880 0.651 6.365 1.00 94.06 185 VAL A CA 1
ATOM 1321 C C . VAL A 1 185 ? -6.860 -0.422 5.970 1.00 94.06 185 VAL A C 1
ATOM 1323 O O . VAL A 1 185 ? -5.909 -0.661 6.709 1.00 94.06 185 VAL A O 1
ATOM 1326 N N . THR A 1 186 ? -6.987 -0.993 4.765 1.00 95.56 186 THR A N 1
ATOM 1327 C CA . THR A 1 186 ? -6.063 -2.023 4.259 1.00 95.56 186 THR A CA 1
ATOM 1328 C C . THR A 1 186 ? -4.614 -1.547 4.245 1.00 95.56 186 THR A C 1
ATOM 1330 O O . THR A 1 186 ? -3.720 -2.309 4.612 1.00 95.56 186 THR A O 1
ATOM 1333 N N . VAL A 1 187 ? -4.371 -0.301 3.832 1.00 96.94 187 VAL A N 1
ATOM 1334 C CA . VAL A 1 187 ? -3.028 0.286 3.797 1.00 96.94 187 VAL A CA 1
ATOM 1335 C C . VAL A 1 187 ? -2.449 0.385 5.203 1.00 96.94 187 VAL A C 1
ATOM 1337 O O . VAL A 1 187 ? -1.346 -0.108 5.425 1.00 96.94 187 VAL A O 1
ATOM 1340 N N . TRP A 1 188 ? -3.174 0.976 6.155 1.00 96.50 188 TRP A N 1
ATOM 1341 C CA . TRP A 1 188 ? -2.648 1.193 7.504 1.00 96.50 188 TRP A CA 1
ATOM 1342 C C . TRP A 1 188 ? -2.437 -0.112 8.275 1.00 96.50 188 TRP A C 1
ATOM 1344 O O . TRP A 1 188 ? -1.386 -0.285 8.887 1.00 96.50 188 TRP A O 1
ATOM 1354 N N . GLU A 1 189 ? -3.363 -1.068 8.176 1.00 95.06 189 GLU A N 1
ATOM 1355 C CA . GLU A 1 189 ? -3.210 -2.390 8.801 1.00 95.06 189 GLU A CA 1
ATOM 1356 C C . GLU A 1 189 ? -2.022 -3.167 8.216 1.00 95.06 189 GLU A C 1
ATOM 1358 O O . GLU A 1 189 ? -1.250 -3.792 8.946 1.00 95.06 189 GLU A O 1
ATOM 1363 N N . SER A 1 190 ? -1.840 -3.108 6.894 1.00 97.00 190 SER A N 1
ATOM 1364 C CA . SER A 1 190 ? -0.719 -3.773 6.219 1.00 97.00 190 SER A CA 1
ATOM 1365 C C . SER A 1 190 ? 0.617 -3.103 6.550 1.00 97.00 190 SER A C 1
ATOM 1367 O O . SER A 1 190 ? 1.615 -3.788 6.777 1.00 97.00 190 SER A O 1
ATOM 1369 N N . LEU A 1 191 ? 0.632 -1.770 6.655 1.00 97.56 191 LEU A N 1
ATOM 1370 C CA . LEU A 1 191 ? 1.795 -1.008 7.106 1.00 97.56 191 LEU A CA 1
ATOM 1371 C C . LEU A 1 191 ? 2.176 -1.398 8.543 1.00 97.56 191 LEU A C 1
ATOM 1373 O O . LEU A 1 191 ? 3.342 -1.684 8.806 1.00 97.56 191 LEU A O 1
ATOM 1377 N N . ALA A 1 192 ? 1.200 -1.486 9.452 1.00 95.38 192 ALA A N 1
ATOM 1378 C CA . ALA A 1 192 ? 1.413 -1.911 10.835 1.00 95.38 192 ALA A CA 1
ATOM 1379 C C . ALA A 1 192 ? 1.937 -3.352 10.926 1.00 95.38 192 ALA A C 1
ATOM 1381 O O . ALA A 1 192 ? 2.892 -3.627 11.652 1.00 95.38 192 ALA A O 1
ATOM 1382 N N . LYS A 1 193 ? 1.369 -4.271 10.136 1.00 95.31 193 LYS A N 1
ATOM 1383 C CA . LYS A 1 193 ? 1.812 -5.671 10.054 1.00 95.31 193 LYS A CA 1
ATOM 1384 C C . LYS A 1 193 ? 3.264 -5.805 9.583 1.00 95.31 193 LYS A C 1
ATOM 1386 O O . LYS A 1 193 ? 3.973 -6.704 10.033 1.00 95.31 193 LYS A O 1
ATOM 1391 N N . GLY A 1 194 ? 3.700 -4.945 8.663 1.00 94.81 194 GLY A N 1
ATOM 1392 C CA . GLY A 1 194 ? 5.075 -4.914 8.165 1.00 94.81 194 GLY A CA 1
ATOM 1393 C C . GLY A 1 194 ? 6.053 -4.122 9.039 1.00 94.81 194 GLY A C 1
ATOM 1394 O O . GLY A 1 194 ? 7.251 -4.149 8.754 1.00 94.81 194 GLY A O 1
ATOM 1395 N N . TRP A 1 195 ? 5.574 -3.411 10.066 1.00 97.06 195 TRP A N 1
ATOM 1396 C CA . TRP A 1 195 ? 6.374 -2.423 10.789 1.00 97.06 195 TRP A CA 1
ATOM 1397 C C . TRP A 1 195 ? 7.501 -3.060 11.620 1.00 97.06 195 TRP A C 1
ATOM 1399 O O . TRP A 1 195 ? 7.242 -3.963 12.425 1.00 97.06 195 TRP A O 1
ATOM 1409 N N . PRO A 1 196 ? 8.759 -2.595 11.489 1.00 95.19 196 PRO A N 1
ATOM 1410 C CA . PRO A 1 196 ? 9.854 -3.079 12.321 1.00 95.19 196 PRO A CA 1
ATOM 1411 C C . PRO A 1 196 ? 9.635 -2.720 13.795 1.00 95.19 196 PRO A C 1
ATOM 1413 O O . PRO A 1 196 ? 9.365 -1.570 14.134 1.00 95.19 196 PRO A O 1
ATOM 1416 N N . ARG A 1 197 ? 9.795 -3.698 14.696 1.00 90.50 197 ARG A N 1
ATOM 1417 C CA . ARG A 1 197 ? 9.546 -3.519 16.143 1.00 90.50 197 ARG A CA 1
ATOM 1418 C C . ARG A 1 197 ? 10.416 -2.436 16.787 1.00 90.50 197 ARG A C 1
ATOM 1420 O O . ARG A 1 197 ? 10.013 -1.853 17.786 1.00 90.50 197 ARG A O 1
ATOM 1427 N N . ASP A 1 198 ? 11.604 -2.215 16.237 1.00 93.06 198 ASP A N 1
ATOM 1428 C CA . ASP A 1 198 ? 12.632 -1.288 16.712 1.00 93.06 198 ASP A CA 1
ATOM 1429 C C . ASP A 1 198 ? 12.591 0.082 16.017 1.00 93.06 198 ASP A C 1
ATOM 1431 O O . ASP A 1 198 ? 13.392 0.957 16.345 1.00 93.06 198 ASP A O 1
ATOM 1435 N N . LEU A 1 199 ? 11.700 0.278 15.039 1.00 95.25 199 LEU A N 1
ATOM 1436 C CA . LEU A 1 199 ? 11.626 1.524 14.288 1.00 95.25 199 LEU A CA 1
ATOM 1437 C C . LEU A 1 199 ? 10.624 2.489 14.923 1.00 95.25 199 LEU A C 1
ATOM 1439 O O . LEU A 1 199 ? 9.414 2.262 14.885 1.00 95.25 199 LEU A O 1
ATOM 1443 N N . THR A 1 200 ? 11.144 3.614 15.403 1.00 95.62 200 THR A N 1
ATOM 1444 C CA . THR A 1 200 ? 10.364 4.798 15.766 1.00 95.62 200 THR A CA 1
ATOM 1445 C C . THR A 1 200 ? 10.763 5.945 14.849 1.00 95.62 200 THR A C 1
ATOM 1447 O O . THR A 1 200 ? 11.948 6.168 14.601 1.00 95.62 200 THR A O 1
ATOM 1450 N N . ILE A 1 201 ? 9.776 6.679 14.350 1.00 96.12 201 ILE A N 1
ATOM 1451 C CA . ILE A 1 201 ? 9.957 7.845 13.487 1.00 96.12 201 ILE A CA 1
ATOM 1452 C C . ILE A 1 201 ? 9.519 9.088 14.255 1.00 96.12 201 ILE A C 1
ATOM 1454 O O . ILE A 1 201 ? 8.533 9.061 14.988 1.00 96.12 201 ILE A O 1
ATOM 1458 N N . LEU A 1 202 ? 10.246 10.189 14.073 1.00 95.94 202 LEU A N 1
ATOM 1459 C CA . LEU A 1 202 ? 9.807 11.507 14.513 1.00 95.94 202 LEU A CA 1
ATOM 1460 C C . LEU A 1 202 ? 9.132 12.213 13.338 1.00 95.94 202 LEU A C 1
ATOM 1462 O O . LEU A 1 202 ? 9.807 12.644 12.402 1.00 95.94 202 LEU A O 1
ATOM 1466 N N . LEU A 1 203 ? 7.803 12.321 13.367 1.00 96.19 203 LEU A N 1
ATOM 1467 C CA . LEU A 1 203 ? 7.085 13.051 12.326 1.00 96.19 203 LEU A CA 1
ATOM 1468 C C . LEU A 1 203 ? 7.226 14.572 12.493 1.00 96.19 203 LEU A C 1
ATOM 1470 O O . LEU A 1 203 ? 7.147 15.072 13.619 1.00 96.19 203 LEU A O 1
ATOM 1474 N N . PRO A 1 204 ? 7.336 15.332 11.385 1.00 96.12 204 PRO A N 1
ATOM 1475 C CA . PRO A 1 204 ? 7.235 16.786 11.414 1.00 96.12 204 PRO A CA 1
ATOM 1476 C C . PRO A 1 204 ? 5.911 17.250 12.026 1.00 96.12 204 PRO A C 1
ATOM 1478 O O . PRO A 1 204 ? 4.877 16.599 11.862 1.00 96.12 204 PRO A O 1
ATOM 1481 N N . ALA A 1 205 ? 5.910 18.425 12.661 1.00 94.94 205 ALA A N 1
ATOM 1482 C CA . ALA A 1 205 ? 4.721 18.984 13.312 1.00 94.94 205 ALA A CA 1
ATOM 1483 C C . ALA A 1 205 ? 3.509 19.111 12.364 1.00 94.94 205 ALA A C 1
ATOM 1485 O O . ALA A 1 205 ? 2.371 18.885 12.774 1.00 94.94 205 ALA A O 1
ATOM 1486 N N . SER A 1 206 ? 3.744 19.415 11.082 1.00 95.25 206 SER A N 1
ATOM 1487 C CA . SER A 1 206 ? 2.701 19.444 10.047 1.00 95.25 206 SER A CA 1
ATOM 1488 C C . SER A 1 206 ? 2.047 18.076 9.834 1.00 95.25 206 SER A C 1
ATOM 1490 O O . SER A 1 206 ? 0.829 17.993 9.703 1.00 95.25 206 SER A O 1
ATOM 1492 N N . SER A 1 207 ? 2.832 17.002 9.846 1.00 96.25 207 SER A N 1
ATOM 1493 C CA . SER A 1 207 ? 2.359 15.628 9.657 1.00 96.25 207 SER A CA 1
ATOM 1494 C C . SER A 1 207 ? 1.649 15.099 10.899 1.00 96.25 207 SER A C 1
ATOM 1496 O O . SER A 1 207 ? 0.594 14.482 10.788 1.00 96.25 207 SER A O 1
ATOM 1498 N N . GLN A 1 208 ? 2.150 15.424 12.094 1.00 95.12 208 GLN A N 1
ATOM 1499 C CA . GLN A 1 208 ? 1.441 15.124 13.341 1.00 95.12 208 GLN A CA 1
ATOM 1500 C C . GLN A 1 208 ? 0.065 15.807 13.390 1.00 95.12 208 GLN A C 1
ATOM 1502 O O . GLN A 1 208 ? -0.922 15.202 13.806 1.00 95.12 208 GLN A O 1
ATOM 1507 N N . LYS A 1 209 ? -0.021 17.054 12.908 1.00 94.06 209 LYS A N 1
ATOM 1508 C CA . LYS A 1 209 ? -1.288 17.782 12.783 1.00 94.06 209 LYS A CA 1
ATOM 1509 C C . LYS A 1 209 ? -2.270 17.064 11.851 1.00 94.06 209 LYS A C 1
ATOM 1511 O O . LYS A 1 209 ? -3.436 16.951 12.206 1.00 94.06 209 LYS A O 1
ATOM 1516 N N . LEU A 1 210 ? -1.807 16.517 10.721 1.00 94.88 210 LEU A N 1
ATOM 1517 C CA . LEU A 1 210 ? -2.655 15.720 9.820 1.00 94.88 210 LEU A CA 1
ATOM 1518 C C . LEU A 1 210 ? -3.220 14.469 10.504 1.00 94.88 210 LEU A C 1
ATOM 1520 O O . LEU A 1 210 ? -4.397 14.170 10.322 1.00 94.88 210 LEU A O 1
ATOM 1524 N N . VAL A 1 211 ? -2.422 13.762 11.312 1.00 95.25 211 VAL A N 1
ATOM 1525 C CA . VAL A 1 211 ? -2.917 12.605 12.082 1.00 95.25 211 VAL A CA 1
ATOM 1526 C C . VAL A 1 211 ? -4.074 13.034 12.988 1.00 95.25 211 VAL A C 1
ATOM 1528 O O . VAL A 1 211 ? -5.157 12.459 12.913 1.00 95.25 211 VAL A O 1
ATOM 1531 N N . ARG A 1 212 ? -3.881 14.093 13.782 1.00 92.50 212 ARG A N 1
ATOM 1532 C CA . ARG A 1 212 ? -4.892 14.566 14.738 1.00 92.50 212 ARG A CA 1
ATOM 1533 C C . ARG A 1 212 ? -6.145 15.123 14.064 1.00 92.50 212 ARG A C 1
ATOM 1535 O O . ARG A 1 212 ? -7.252 14.715 14.382 1.00 92.50 212 ARG A O 1
ATOM 1542 N N . GLU A 1 213 ? -5.978 16.047 13.126 1.00 91.69 213 GLU A N 1
ATOM 1543 C CA . GLU A 1 213 ? -7.098 16.823 12.581 1.00 91.69 213 GLU A CA 1
ATOM 1544 C C . GLU A 1 213 ? -7.818 16.137 11.425 1.00 91.69 213 GLU A C 1
ATOM 1546 O O . GLU A 1 213 ? -8.956 16.486 11.130 1.00 91.69 213 GLU A O 1
ATOM 1551 N N . ARG A 1 214 ? -7.170 15.184 10.746 1.00 94.31 214 ARG A N 1
ATOM 1552 C CA . ARG A 1 214 ? -7.776 14.472 9.616 1.00 94.31 214 ARG A CA 1
ATOM 1553 C C . ARG A 1 214 ? -8.201 13.073 10.022 1.00 94.31 214 ARG A C 1
ATOM 1555 O O . ARG A 1 214 ? -9.377 12.740 9.905 1.00 94.31 214 ARG A O 1
ATOM 1562 N N . PHE A 1 215 ? -7.264 12.271 10.520 1.00 94.00 215 PHE A N 1
ATOM 1563 C CA . PHE A 1 215 ? -7.518 10.855 10.783 1.00 94.00 215 PHE A CA 1
ATOM 1564 C C . PHE A 1 215 ? -8.236 10.596 12.101 1.00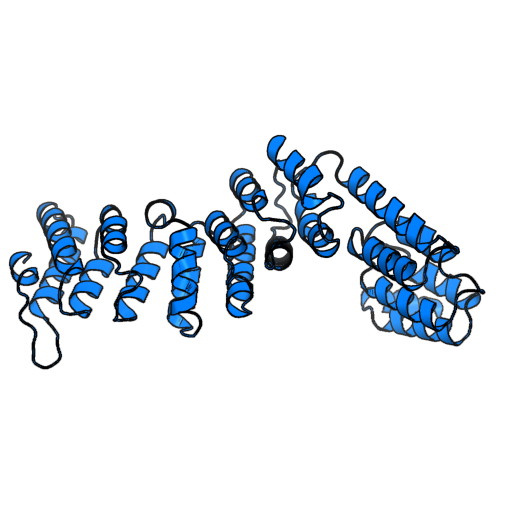 94.00 215 PHE A C 1
ATOM 1566 O O . PHE A 1 215 ? -9.005 9.648 12.162 1.00 94.00 215 PHE A O 1
ATOM 1573 N N . LEU A 1 216 ? -8.026 11.422 13.130 1.00 92.50 216 LEU A N 1
ATOM 1574 C CA . LEU A 1 216 ? -8.714 11.275 14.419 1.00 92.50 216 LEU A CA 1
ATOM 1575 C C . LEU A 1 216 ? -9.979 12.140 14.541 1.00 92.50 216 LEU A C 1
ATOM 1577 O O . LEU A 1 216 ? -10.681 12.051 15.545 1.00 92.50 216 LEU A O 1
ATOM 1581 N N . SER A 1 217 ? -10.316 12.905 13.501 1.00 90.38 217 SER A N 1
ATOM 1582 C CA . SER A 1 217 ? -11.524 13.738 13.453 1.00 90.38 217 SER A CA 1
ATOM 1583 C C . SER A 1 217 ? -12.823 12.931 13.471 1.00 90.38 217 SER A C 1
ATOM 1585 O O . SER A 1 217 ? -12.848 11.753 13.115 1.00 90.38 217 SER A O 1
ATOM 1587 N N . ASP A 1 218 ? -13.938 13.578 13.799 1.00 86.19 218 ASP A N 1
ATOM 1588 C CA . ASP A 1 218 ? -15.278 12.965 13.794 1.00 86.19 218 ASP A CA 1
ATOM 1589 C C . ASP A 1 218 ? -15.744 12.513 12.404 1.00 86.19 218 ASP A C 1
ATOM 1591 O O . ASP A 1 218 ? -16.661 11.708 12.282 1.00 86.19 218 ASP A O 1
ATOM 1595 N N . GLN A 1 219 ? -15.110 13.019 11.343 1.00 87.56 219 GLN A N 1
ATOM 1596 C CA . GLN A 1 219 ? -15.433 12.667 9.959 1.00 87.56 219 GLN A CA 1
ATOM 1597 C C . GLN A 1 219 ? -14.771 11.359 9.506 1.00 87.56 219 GLN A C 1
ATOM 1599 O O . GLN A 1 219 ? -15.149 10.810 8.469 1.00 87.56 219 GLN A O 1
ATOM 1604 N N . ALA A 1 220 ? -13.759 10.880 10.232 1.00 90.75 220 ALA A N 1
ATOM 1605 C CA . ALA A 1 220 ? -13.105 9.614 9.938 1.00 90.75 220 ALA A CA 1
ATOM 1606 C C . ALA A 1 220 ? -13.863 8.457 10.599 1.00 90.75 220 ALA A C 1
ATOM 1608 O O . ALA A 1 220 ? -14.223 8.526 11.776 1.00 90.75 220 ALA A O 1
ATOM 1609 N N . SER A 1 221 ? -14.058 7.369 9.852 1.00 90.50 221 SER A N 1
ATOM 1610 C CA . SER A 1 221 ? -14.597 6.120 10.407 1.00 90.50 221 SER A CA 1
ATOM 1611 C C . SER A 1 221 ? -13.736 5.587 11.558 1.00 90.50 221 SER A C 1
ATOM 1613 O O . SER A 1 221 ? -12.515 5.771 11.583 1.00 90.50 221 SER A O 1
ATOM 1615 N N . VAL A 1 222 ? -14.357 4.886 12.509 1.00 88.31 222 VAL A N 1
ATOM 1616 C CA . VAL A 1 222 ? -13.637 4.306 13.653 1.00 88.31 222 VAL A CA 1
ATOM 1617 C C . VAL A 1 222 ? -12.660 3.225 13.201 1.00 88.31 222 VAL A C 1
ATOM 1619 O O . VAL A 1 222 ? -11.569 3.116 13.753 1.00 88.31 222 VAL A O 1
ATOM 1622 N N . GLU A 1 223 ? -12.992 2.488 12.145 1.00 88.88 223 GLU A N 1
ATOM 1623 C CA . GLU A 1 223 ? -12.101 1.521 11.513 1.00 88.88 223 GLU A CA 1
ATOM 1624 C C . GLU A 1 223 ? -10.845 2.210 10.978 1.00 88.88 223 GLU A C 1
ATOM 1626 O O . GLU A 1 223 ? -9.736 1.747 11.234 1.00 88.88 223 GLU A O 1
ATOM 1631 N N . SER A 1 224 ? -10.988 3.355 10.298 1.00 92.31 224 SER A N 1
ATOM 1632 C CA . SER A 1 224 ? -9.825 4.122 9.845 1.00 92.31 224 SER A CA 1
ATOM 1633 C C . SER A 1 224 ? -9.011 4.681 11.013 1.00 92.31 224 SER A C 1
ATOM 1635 O O . SER A 1 224 ? -7.781 4.700 10.912 1.00 92.31 224 SER A O 1
ATOM 1637 N N . LYS A 1 225 ? -9.658 5.135 12.097 1.00 93.81 225 LYS A N 1
ATOM 1638 C CA . LYS A 1 225 ? -8.970 5.598 13.316 1.00 93.81 225 LYS A CA 1
ATOM 1639 C C . LYS A 1 225 ? -8.145 4.467 13.927 1.00 93.81 225 LYS A C 1
ATOM 1641 O O . LYS A 1 225 ? -6.946 4.623 14.130 1.00 93.81 225 LYS A O 1
ATOM 1646 N N . ALA A 1 226 ? -8.757 3.309 14.158 1.00 90.19 226 ALA A N 1
ATOM 1647 C CA . ALA A 1 226 ? -8.080 2.139 14.710 1.00 90.19 226 ALA A CA 1
ATOM 1648 C C . ALA A 1 226 ? -6.921 1.673 13.811 1.00 90.19 226 ALA A C 1
ATOM 1650 O O . ALA A 1 226 ? -5.820 1.405 14.296 1.00 90.19 226 ALA A O 1
ATOM 1651 N N . ALA A 1 227 ? -7.138 1.645 12.492 1.00 92.94 227 ALA A N 1
ATOM 1652 C CA . ALA A 1 227 ? -6.132 1.216 11.531 1.00 92.94 227 ALA A CA 1
ATOM 1653 C C . ALA A 1 227 ? -4.889 2.118 11.558 1.00 92.94 227 ALA A C 1
ATOM 1655 O O 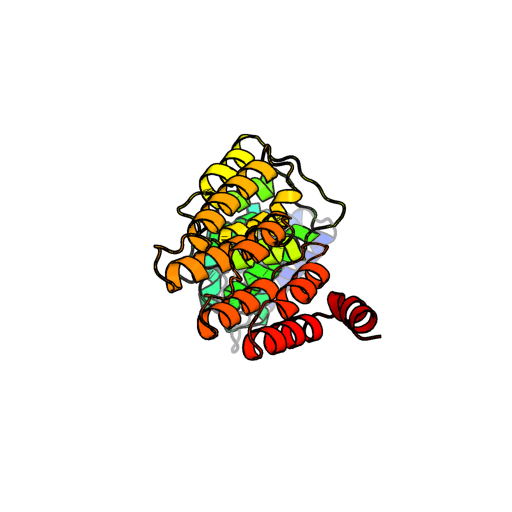. ALA A 1 227 ? -3.778 1.604 11.662 1.00 92.94 227 ALA A O 1
ATOM 1656 N N . ILE A 1 228 ? -5.034 3.451 11.541 1.00 94.88 228 ILE A N 1
ATOM 1657 C CA . ILE A 1 228 ? -3.861 4.337 11.637 1.00 94.88 228 ILE A CA 1
ATOM 1658 C C . ILE A 1 228 ? -3.205 4.273 13.023 1.00 94.88 228 ILE A C 1
ATOM 1660 O O . ILE A 1 228 ? -1.979 4.295 13.122 1.00 94.88 228 ILE A O 1
ATOM 1664 N N . LEU A 1 229 ? -3.990 4.138 14.097 1.00 92.94 229 LEU A N 1
ATOM 1665 C CA . LEU A 1 229 ? -3.467 4.044 15.464 1.00 92.94 229 LEU A CA 1
ATOM 1666 C C . LEU A 1 229 ? -2.607 2.797 15.680 1.00 92.94 229 LEU A C 1
ATOM 1668 O O . LEU A 1 229 ? -1.660 2.850 16.461 1.00 92.94 229 LEU A O 1
ATOM 1672 N N . SER A 1 230 ? -2.864 1.720 14.931 1.00 89.81 230 SER A N 1
ATOM 1673 C CA . SER A 1 230 ? -2.052 0.496 14.976 1.00 89.81 230 SER A CA 1
ATOM 1674 C C . SER A 1 230 ? -0.573 0.712 14.616 1.00 89.81 230 SER A C 1
ATOM 1676 O O . SER A 1 230 ? 0.275 -0.100 14.986 1.00 89.81 230 SER A O 1
ATOM 1678 N N . VAL A 1 231 ? -0.249 1.822 13.943 1.00 92.94 231 VAL A N 1
ATOM 1679 C CA . VAL A 1 231 ? 1.121 2.209 13.579 1.00 92.94 231 VAL A CA 1
ATOM 1680 C C . VAL A 1 231 ? 1.525 3.589 14.123 1.00 92.94 231 VAL A C 1
ATOM 1682 O O . VAL A 1 231 ? 2.710 3.823 14.351 1.00 92.94 231 VAL A O 1
ATOM 1685 N N . ALA A 1 232 ? 0.575 4.488 14.410 1.00 90.94 232 ALA A N 1
ATOM 1686 C CA . ALA A 1 232 ? 0.857 5.865 14.832 1.00 90.94 232 ALA A CA 1
ATOM 1687 C C . ALA A 1 232 ? 1.603 5.984 16.172 1.00 90.94 232 ALA A C 1
ATOM 1689 O O . ALA A 1 232 ? 2.342 6.950 16.371 1.00 90.94 232 ALA A O 1
ATOM 1690 N N . ASP A 1 233 ? 1.485 4.990 17.058 1.00 86.12 233 ASP A N 1
ATOM 1691 C CA . ASP A 1 233 ? 2.300 4.890 18.281 1.00 86.12 233 ASP A CA 1
ATOM 1692 C C . ASP A 1 233 ? 3.814 4.913 17.976 1.00 86.12 233 ASP A C 1
ATOM 1694 O O . ASP A 1 233 ? 4.627 5.389 18.765 1.00 86.12 233 ASP A O 1
ATOM 1698 N N . LYS A 1 234 ? 4.216 4.476 16.775 1.00 92.88 234 LYS A N 1
ATOM 1699 C CA . LYS A 1 234 ? 5.616 4.463 16.323 1.00 92.88 234 LYS A CA 1
ATOM 1700 C C . LYS A 1 234 ? 6.080 5.779 15.705 1.00 92.88 234 LYS A C 1
ATOM 1702 O O . LYS A 1 234 ? 7.214 5.858 15.237 1.00 92.88 234 LYS A O 1
ATOM 1707 N N . TRP A 1 235 ? 5.241 6.813 15.687 1.00 94.25 235 TRP A N 1
ATOM 1708 C CA . TRP A 1 235 ? 5.495 8.065 14.963 1.00 94.25 235 TRP A CA 1
ATOM 1709 C C . TRP A 1 235 ? 5.712 9.293 15.858 1.00 94.25 235 TRP A C 1
ATOM 1711 O O . TRP A 1 235 ? 5.773 10.418 15.354 1.00 94.25 235 TRP A O 1
ATOM 1721 N N . SER A 1 236 ? 5.847 9.091 17.175 1.00 90.50 236 SER A N 1
ATOM 1722 C CA . SER A 1 236 ? 6.081 10.161 18.161 1.00 90.50 236 SER A CA 1
ATOM 1723 C C . SER A 1 236 ? 5.077 11.319 18.045 1.00 90.50 236 SER A C 1
ATOM 1725 O O . SER A 1 236 ? 5.458 12.488 18.099 1.00 90.50 236 SER A O 1
ATOM 1727 N N . VAL A 1 237 ? 3.794 11.005 17.826 1.00 92.62 237 VAL A N 1
ATOM 1728 C CA . VAL A 1 237 ? 2.734 12.018 17.713 1.00 92.62 237 VAL A CA 1
ATOM 1729 C C . VAL A 1 237 ? 2.431 12.591 19.096 1.00 92.62 237 VAL A C 1
ATOM 1731 O O . VAL A 1 237 ? 2.040 11.863 20.008 1.00 92.62 237 VAL A O 1
ATOM 1734 N N . GLU A 1 238 ? 2.585 13.906 19.250 1.00 90.69 238 GLU A N 1
ATOM 1735 C CA . GLU A 1 238 ? 2.305 14.594 20.512 1.00 90.69 238 GLU A CA 1
ATOM 1736 C C . GLU A 1 238 ? 0.836 14.446 20.932 1.00 90.69 238 GLU A C 1
ATOM 1738 O O . GLU A 1 238 ? -0.075 14.610 20.109 1.00 90.69 238 GLU A O 1
ATOM 1743 N N . ASN A 1 239 ? 0.635 14.178 22.229 1.00 88.94 239 ASN A N 1
ATOM 1744 C CA . ASN A 1 239 ? -0.660 14.015 22.902 1.00 88.94 239 ASN A CA 1
ATOM 1745 C C . ASN A 1 239 ? -1.564 12.928 22.293 1.00 88.94 239 ASN A C 1
ATOM 1747 O O . ASN A 1 239 ? -2.780 12.972 22.453 1.00 88.94 239 ASN A O 1
ATOM 1751 N N . LEU A 1 240 ? -0.992 11.941 21.591 1.00 91.00 240 LEU A N 1
ATOM 1752 C CA . LEU A 1 240 ? -1.777 10.891 20.938 1.00 91.00 240 LEU A CA 1
ATOM 1753 C C . LEU A 1 240 ? -2.628 10.095 21.937 1.00 91.00 240 LEU A C 1
ATOM 1755 O O . LEU A 1 240 ? -3.809 9.878 21.687 1.00 91.00 240 LEU A O 1
ATOM 1759 N N . ALA A 1 241 ? -2.039 9.688 23.065 1.00 89.25 241 ALA A N 1
ATOM 1760 C CA . ALA A 1 241 ? -2.735 8.913 24.091 1.00 89.25 241 ALA A CA 1
ATOM 1761 C C . ALA A 1 241 ? -3.913 9.686 24.705 1.00 89.25 241 ALA A C 1
ATOM 1763 O O . ALA A 1 241 ? -4.983 9.108 24.893 1.00 89.25 241 ALA A O 1
ATOM 1764 N N . ASP A 1 242 ? -3.738 10.987 24.951 1.00 91.38 242 ASP A N 1
ATOM 1765 C CA . ASP A 1 242 ? -4.786 11.844 25.508 1.00 91.38 242 ASP A CA 1
ATOM 1766 C C . ASP A 1 242 ? -5.952 11.987 24.524 1.00 91.38 242 ASP A C 1
ATOM 1768 O O . ASP A 1 242 ? -7.092 11.724 24.891 1.00 91.38 242 ASP A O 1
ATOM 1772 N N . ILE A 1 243 ? -5.667 12.276 23.249 1.00 90.88 243 ILE A N 1
ATOM 1773 C CA . ILE A 1 243 ? -6.689 12.416 22.196 1.00 90.88 243 ILE A CA 1
ATOM 1774 C C . ILE A 1 243 ? -7.468 11.113 22.006 1.00 90.88 243 ILE A C 1
ATOM 1776 O O . ILE A 1 243 ? -8.695 11.113 21.941 1.00 90.88 243 ILE A O 1
ATOM 1780 N N . VAL A 1 244 ? -6.767 9.978 21.929 1.00 91.75 244 VAL A N 1
ATOM 1781 C CA . VAL A 1 244 ? -7.414 8.662 21.829 1.00 91.75 244 VAL A CA 1
ATOM 1782 C C . VAL A 1 244 ? -8.272 8.394 23.066 1.00 91.75 244 VAL A C 1
ATOM 1784 O O . VAL A 1 244 ? -9.388 7.890 22.945 1.00 91.75 244 VAL A O 1
ATOM 1787 N N . GLY A 1 245 ? -7.777 8.761 24.248 1.00 92.56 245 GLY A N 1
ATOM 1788 C CA . GLY A 1 245 ? -8.496 8.632 25.507 1.00 92.56 245 GLY A CA 1
ATOM 1789 C C . GLY A 1 245 ? -9.750 9.504 25.589 1.00 92.56 245 GLY A C 1
ATOM 1790 O O . GLY A 1 245 ? -10.741 9.050 26.166 1.00 92.56 245 GLY A O 1
ATOM 1791 N N . GLU A 1 246 ? -9.724 10.716 25.037 1.00 92.94 246 GLU A N 1
ATOM 1792 C CA . GLU A 1 246 ? -10.875 11.622 24.933 1.00 92.94 246 GLU A CA 1
ATOM 1793 C C . GLU A 1 246 ? -11.945 11.033 24.009 1.00 92.94 246 GLU A C 1
ATOM 1795 O O . GLU A 1 246 ? -13.067 10.802 24.460 1.00 92.94 246 GLU A O 1
ATOM 1800 N N . ILE A 1 247 ? -11.574 10.656 22.778 1.00 92.69 247 ILE A N 1
ATOM 1801 C CA . ILE A 1 247 ? -12.498 10.047 21.804 1.00 92.69 247 ILE A CA 1
ATOM 1802 C C . ILE A 1 247 ? -13.108 8.757 22.372 1.00 92.69 247 ILE A C 1
ATOM 1804 O O . ILE A 1 247 ? -14.313 8.524 22.265 1.00 92.69 247 ILE A O 1
ATOM 1808 N N . GLN A 1 248 ? -12.298 7.909 23.015 1.00 95.06 248 GLN A N 1
ATOM 1809 C CA . GLN A 1 248 ? -12.814 6.705 23.665 1.00 95.06 248 GLN A CA 1
ATOM 1810 C C . GLN A 1 248 ? -13.795 7.049 24.795 1.00 95.06 248 GLN A C 1
ATOM 1812 O O . GLN A 1 248 ? -14.809 6.372 24.947 1.00 95.06 248 GLN A O 1
ATOM 1817 N N . GLY A 1 249 ? -13.511 8.086 25.588 1.00 95.38 249 GLY A N 1
ATOM 1818 C CA . GLY A 1 249 ? -14.382 8.535 26.675 1.00 95.38 249 GLY A CA 1
ATOM 1819 C C . GLY A 1 249 ? -15.757 8.993 26.188 1.00 95.38 249 GLY A C 1
ATOM 1820 O O . GLY A 1 249 ? -16.769 8.642 26.792 1.00 95.38 249 GLY A O 1
ATOM 1821 N N . GLU A 1 250 ? -15.812 9.719 25.074 1.00 94.00 250 GLU A N 1
ATOM 1822 C CA . GLU A 1 250 ? -17.070 10.140 24.442 1.00 94.00 250 GLU A CA 1
ATOM 1823 C C . GLU A 1 250 ? -17.890 8.943 23.932 1.00 94.00 250 GLU A C 1
ATOM 1825 O O . GLU A 1 250 ? -19.101 8.859 24.171 1.00 94.00 250 GLU A O 1
ATOM 1830 N N .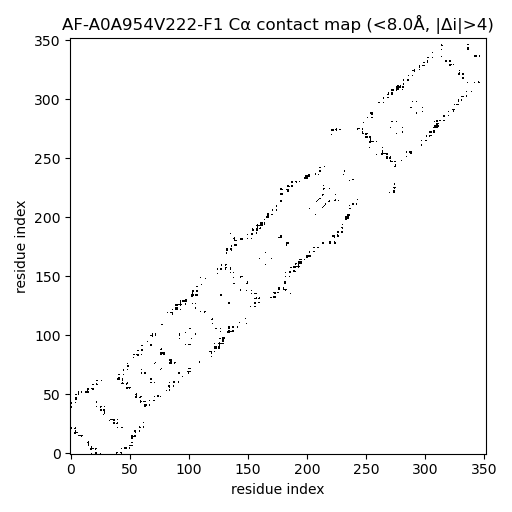 LEU A 1 251 ? -17.226 7.967 23.302 1.00 94.69 251 LEU A N 1
ATOM 1831 C CA . LEU A 1 251 ? -17.865 6.722 22.863 1.00 94.69 251 LEU A CA 1
ATOM 1832 C C . LEU A 1 251 ? -18.403 5.915 24.053 1.00 94.69 251 LEU A C 1
ATOM 1834 O O . LEU A 1 251 ? -19.548 5.469 24.025 1.00 94.69 251 LEU A O 1
ATOM 1838 N N . LEU A 1 252 ? -17.626 5.774 25.130 1.00 96.50 252 LEU A N 1
ATOM 1839 C CA . LEU A 1 252 ? -18.068 5.075 26.342 1.00 96.50 252 LEU A CA 1
ATOM 1840 C C . LEU A 1 252 ? -19.231 5.801 27.029 1.00 96.50 252 LEU A C 1
ATOM 1842 O O . LEU A 1 252 ? -20.182 5.153 27.454 1.00 96.50 252 LEU A O 1
ATOM 1846 N N . THR A 1 253 ? -19.222 7.135 27.058 1.00 96.25 253 THR A N 1
ATOM 1847 C CA . THR A 1 253 ? -20.342 7.934 27.585 1.00 96.25 253 THR A CA 1
ATOM 1848 C C . THR A 1 253 ? -21.632 7.644 26.814 1.00 96.25 253 THR A C 1
ATOM 1850 O O . THR A 1 253 ? -22.697 7.479 27.407 1.00 96.25 253 THR A O 1
ATOM 1853 N N . THR A 1 254 ? -21.537 7.522 25.488 1.00 94.75 254 THR A N 1
ATOM 1854 C CA . THR A 1 254 ? -22.674 7.158 24.632 1.00 94.75 254 THR A CA 1
ATOM 1855 C C . THR A 1 254 ? -23.113 5.710 24.869 1.00 94.75 254 THR A C 1
ATOM 1857 O O . THR A 1 254 ? -24.306 5.443 25.004 1.00 94.75 254 THR A O 1
ATOM 1860 N N . ALA A 1 255 ? -22.166 4.774 24.990 1.00 95.12 255 ALA A N 1
ATOM 1861 C CA . ALA A 1 255 ? -22.445 3.361 25.256 1.00 95.12 255 ALA A CA 1
ATOM 1862 C C . ALA A 1 255 ? -23.191 3.141 26.586 1.00 95.12 255 ALA A C 1
ATOM 1864 O O . ALA A 1 255 ? -24.115 2.323 26.674 1.00 95.12 255 ALA A O 1
ATOM 1865 N N . LEU A 1 256 ? -22.815 3.897 27.615 1.00 94.69 256 LEU A N 1
ATOM 1866 C CA . LEU A 1 256 ? -23.355 3.794 28.970 1.00 94.69 256 LEU A CA 1
ATOM 1867 C C . LEU A 1 256 ? -24.658 4.585 29.170 1.00 94.69 256 LEU A C 1
ATOM 1869 O O . LEU A 1 256 ? -25.356 4.379 30.159 1.00 94.69 256 LEU A O 1
ATOM 1873 N N . ASN A 1 257 ? -25.051 5.434 28.218 1.00 93.50 257 ASN A N 1
ATOM 1874 C CA . ASN A 1 257 ? -26.275 6.223 28.315 1.00 93.50 257 ASN A CA 1
ATOM 1875 C C . ASN A 1 257 ? -27.535 5.345 28.199 1.00 93.50 257 ASN A C 1
ATOM 1877 O O . ASN A 1 257 ? -27.975 5.013 27.100 1.00 93.50 257 ASN A O 1
ATOM 1881 N N . GLU A 1 258 ? -28.170 5.019 29.328 1.00 87.88 258 GLU A N 1
ATOM 1882 C CA . GLU A 1 258 ? -29.406 4.220 29.370 1.00 87.88 258 GLU A CA 1
ATOM 1883 C C . GLU A 1 258 ? -30.582 4.835 28.590 1.00 87.88 258 GLU A C 1
ATOM 1885 O O . GLU A 1 258 ? -31.492 4.110 28.190 1.00 87.88 258 GLU A O 1
ATOM 1890 N N . GLY A 1 259 ? -30.562 6.150 28.347 1.00 88.06 259 GLY A N 1
ATOM 1891 C CA . GLY A 1 259 ? -31.576 6.853 27.561 1.00 88.06 259 GLY A CA 1
ATOM 1892 C C . GLY A 1 259 ? -31.360 6.812 26.044 1.00 88.06 259 GLY A C 1
ATOM 1893 O O . GLY A 1 259 ? -32.267 7.196 25.305 1.00 88.06 259 GLY A O 1
ATOM 1894 N N . ALA A 1 260 ? -30.189 6.377 25.569 1.00 90.94 260 ALA A N 1
ATOM 1895 C CA . ALA A 1 260 ? -29.887 6.260 24.143 1.00 90.94 260 ALA A CA 1
ATOM 1896 C C . ALA A 1 260 ? -30.490 4.986 23.528 1.00 90.94 260 ALA A C 1
ATOM 1898 O O . ALA A 1 260 ? -30.817 4.016 24.222 1.00 90.94 260 ALA A O 1
ATOM 1899 N N . ALA A 1 261 ? -30.624 4.968 22.200 1.00 93.06 261 ALA A N 1
ATOM 1900 C CA . ALA A 1 261 ? -31.106 3.787 21.492 1.00 93.06 261 ALA A CA 1
ATOM 1901 C C . ALA A 1 261 ? -30.133 2.609 21.676 1.00 93.06 261 ALA A C 1
ATOM 1903 O O . ALA A 1 261 ? -28.917 2.786 21.656 1.00 93.06 261 ALA A O 1
ATOM 1904 N N . THR A 1 262 ? -30.652 1.387 21.826 1.00 92.31 262 THR A N 1
ATOM 1905 C CA . THR A 1 262 ? -29.815 0.195 22.059 1.00 92.31 262 THR A CA 1
ATOM 1906 C C . THR A 1 262 ? -28.747 -0.000 20.979 1.00 92.31 262 THR A C 1
ATOM 1908 O O . THR A 1 262 ? -27.604 -0.293 21.318 1.00 92.31 262 THR A O 1
ATOM 1911 N N . ASP A 1 263 ? -29.090 0.222 19.710 1.00 92.25 263 ASP A N 1
ATOM 1912 C CA . ASP A 1 263 ? -28.157 0.077 18.585 1.00 92.25 263 ASP A CA 1
ATOM 1913 C C . ASP A 1 263 ? -27.034 1.124 18.630 1.00 92.25 263 ASP A C 1
ATOM 1915 O O . ASP A 1 263 ? -25.874 0.811 18.373 1.00 92.25 263 ASP A O 1
ATOM 1919 N N . GLU A 1 264 ? -27.360 2.360 19.017 1.00 92.56 264 GLU A N 1
ATOM 1920 C CA . GLU A 1 264 ? -26.388 3.447 19.185 1.00 92.56 264 GLU A CA 1
ATOM 1921 C C . GLU A 1 264 ? -25.407 3.127 20.317 1.00 92.56 264 GLU A C 1
ATOM 1923 O O . GLU A 1 264 ? -24.193 3.245 20.147 1.00 92.56 264 GLU A O 1
ATOM 1928 N N . ARG A 1 265 ? -25.925 2.623 21.444 1.00 95.31 265 ARG A N 1
ATOM 1929 C CA . ARG A 1 265 ? -25.107 2.194 22.583 1.00 95.31 265 ARG A CA 1
ATOM 1930 C C . ARG A 1 265 ? -24.156 1.057 22.217 1.00 95.31 265 ARG A C 1
ATOM 1932 O O . ARG A 1 265 ? -22.980 1.112 22.563 1.00 95.31 265 ARG A O 1
ATOM 1939 N N . LEU A 1 266 ? -24.657 0.031 21.525 1.00 94.38 266 LEU A N 1
ATOM 1940 C CA . LEU A 1 266 ? -23.855 -1.117 21.091 1.00 94.38 266 LEU A CA 1
ATOM 1941 C C . LEU A 1 266 ? -22.796 -0.719 20.060 1.00 94.38 266 LEU A C 1
ATOM 1943 O O . LEU A 1 266 ? -21.657 -1.174 20.150 1.00 94.38 266 LEU A O 1
ATOM 1947 N N . SER A 1 267 ? -23.145 0.165 19.124 1.00 92.69 267 SER A N 1
ATOM 1948 C CA . SER A 1 267 ? -22.191 0.712 18.159 1.00 92.69 267 SER A CA 1
ATOM 1949 C C . SER A 1 267 ? -21.076 1.483 18.864 1.00 92.69 267 SER A C 1
ATOM 1951 O O . SER A 1 267 ? -19.903 1.252 18.582 1.00 92.69 267 SER A O 1
ATOM 1953 N N . ALA A 1 268 ? -21.415 2.370 19.804 1.00 94.19 268 ALA A N 1
ATOM 1954 C CA . ALA A 1 268 ? -20.426 3.148 20.544 1.00 94.19 268 ALA A CA 1
ATOM 1955 C C . ALA A 1 268 ? -19.530 2.256 21.426 1.00 94.19 268 ALA A C 1
ATOM 1957 O O . ALA A 1 268 ? -18.316 2.460 21.485 1.00 94.19 268 ALA A O 1
ATOM 1958 N N . TRP A 1 269 ? -20.106 1.217 22.043 1.00 96.12 269 TRP A N 1
ATOM 1959 C CA . TRP A 1 269 ? -19.372 0.191 22.787 1.00 96.12 269 TRP A CA 1
ATOM 1960 C C . TRP A 1 269 ? -18.329 -0.510 21.908 1.00 96.12 269 TRP A C 1
ATOM 1962 O O . TRP A 1 269 ? -17.138 -0.478 22.223 1.00 96.12 269 TRP A O 1
ATOM 1972 N N . ASP A 1 270 ? -18.744 -1.077 20.772 1.00 93.69 270 ASP A N 1
ATOM 1973 C CA . ASP A 1 270 ? -17.838 -1.764 19.844 1.00 93.69 270 ASP A CA 1
ATOM 1974 C C . ASP A 1 270 ? -16.725 -0.839 19.334 1.00 93.69 270 ASP A C 1
ATOM 1976 O O . ASP A 1 270 ? -15.540 -1.186 19.361 1.00 93.69 270 ASP A O 1
ATOM 1980 N N . GLN A 1 271 ? -17.099 0.379 18.942 1.00 91.75 271 GLN A N 1
ATOM 1981 C CA . GLN A 1 271 ? -16.176 1.393 18.447 1.00 91.75 271 GLN A CA 1
ATOM 1982 C C . GLN A 1 271 ? -15.133 1.794 19.496 1.00 91.75 271 GLN A C 1
ATOM 1984 O O . GLN A 1 271 ? -13.948 1.889 19.173 1.00 91.75 271 GLN A O 1
ATOM 1989 N N . SER A 1 272 ? -15.542 1.977 20.755 1.00 94.88 272 SER A N 1
ATOM 1990 C CA . SER A 1 272 ? -14.635 2.334 21.855 1.00 94.88 272 SER A CA 1
ATOM 1991 C C . SER A 1 272 ? -13.560 1.271 22.106 1.00 94.88 272 SER A C 1
ATOM 1993 O O . SER A 1 272 ? -12.405 1.608 22.388 1.00 94.88 272 SER A O 1
ATOM 1995 N N . ILE A 1 273 ? -13.921 -0.009 21.964 1.00 93.62 273 ILE A N 1
ATOM 1996 C CA . ILE A 1 273 ? -13.011 -1.141 22.147 1.00 93.62 273 ILE A CA 1
ATOM 1997 C C . ILE A 1 273 ? -12.062 -1.239 20.954 1.00 93.62 273 ILE A C 1
ATOM 1999 O O . ILE A 1 273 ? -10.860 -1.407 21.140 1.00 93.62 273 ILE A O 1
ATOM 2003 N N . ARG A 1 274 ? -12.571 -1.104 19.724 1.00 89.19 274 ARG A N 1
ATOM 2004 C CA . ARG A 1 274 ? -11.739 -1.146 18.509 1.00 89.19 274 ARG A CA 1
ATOM 2005 C C . ARG A 1 274 ? -10.728 -0.008 18.450 1.00 89.19 274 ARG A C 1
ATOM 2007 O O . ARG A 1 274 ? -9.607 -0.225 18.001 1.00 89.19 274 ARG A O 1
ATOM 2014 N N . LEU A 1 275 ? -11.121 1.185 18.893 1.00 91.19 275 LEU A N 1
ATOM 2015 C CA . LEU A 1 275 ? -10.272 2.372 18.879 1.00 91.19 275 LEU A CA 1
ATOM 2016 C C . LEU A 1 275 ? -9.065 2.231 19.815 1.00 91.19 275 LEU A C 1
ATOM 2018 O O . LEU A 1 275 ? -7.952 2.591 19.440 1.00 91.19 275 LEU A O 1
ATOM 2022 N N . ALA A 1 276 ? -9.288 1.721 21.028 1.00 91.25 276 ALA A N 1
ATOM 2023 C CA . ALA A 1 276 ? -8.258 1.614 22.056 1.00 91.25 276 ALA A CA 1
ATOM 2024 C C . ALA A 1 276 ? -8.383 0.286 22.829 1.00 91.25 276 ALA A C 1
ATOM 2026 O O . ALA A 1 276 ? -8.778 0.279 24.000 1.00 91.25 276 ALA A O 1
ATOM 2027 N N . PRO A 1 277 ? -8.025 -0.849 22.196 1.00 89.81 277 PRO A N 1
ATOM 2028 C CA . PRO A 1 277 ? -8.299 -2.191 22.719 1.00 89.81 277 PRO A CA 1
ATOM 2029 C C . PRO A 1 277 ? -7.540 -2.531 24.003 1.00 89.81 277 PRO A C 1
ATOM 2031 O O . PRO A 1 277 ? -7.944 -3.433 24.729 1.00 89.81 277 PRO A O 1
ATOM 2034 N N . THR A 1 278 ? -6.446 -1.832 24.292 1.00 90.31 278 THR A N 1
ATOM 2035 C CA . THR A 1 278 ? -5.617 -2.021 25.492 1.00 90.31 278 THR A CA 1
ATOM 2036 C C . THR A 1 278 ? -5.943 -1.023 26.605 1.00 90.31 278 THR A C 1
ATOM 2038 O O . THR A 1 278 ? -5.249 -0.989 27.617 1.00 90.31 278 THR A O 1
ATOM 2041 N N . SER A 1 279 ? -6.959 -0.174 26.427 1.00 92.38 279 SER A N 1
ATOM 2042 C CA . SER A 1 279 ? -7.271 0.884 27.387 1.00 92.38 279 SER A CA 1
ATOM 2043 C C . SER A 1 279 ? -7.889 0.325 28.675 1.00 92.38 279 SER A C 1
ATOM 2045 O O . SER A 1 279 ? -8.879 -0.408 28.595 1.00 92.38 279 SER A O 1
ATOM 2047 N N . PRO A 1 280 ? -7.397 0.728 29.864 1.00 92.69 280 PRO A N 1
ATOM 2048 C CA . PRO A 1 280 ? -7.985 0.331 31.144 1.00 92.69 280 PRO A CA 1
ATOM 2049 C C . PRO A 1 280 ? -9.432 0.812 31.314 1.00 92.69 280 PRO A C 1
ATOM 2051 O O . PRO A 1 280 ? -10.202 0.152 32.003 1.00 92.69 280 PRO A O 1
ATOM 2054 N N . LYS A 1 281 ? -9.846 1.876 30.607 1.00 94.19 281 LYS A N 1
ATOM 2055 C CA . LYS A 1 281 ? -11.228 2.391 30.638 1.00 94.19 281 LYS A CA 1
ATOM 2056 C C . LYS A 1 281 ? -12.272 1.351 30.218 1.00 94.19 281 LYS A C 1
ATOM 2058 O O . LYS A 1 281 ? -13.439 1.483 30.571 1.00 94.19 281 LYS A O 1
ATOM 2063 N N . ILE A 1 282 ? -11.867 0.329 29.456 1.00 95.31 282 ILE A N 1
ATOM 2064 C CA . ILE A 1 282 ? -12.748 -0.782 29.077 1.00 95.31 282 ILE A CA 1
ATOM 2065 C C . ILE A 1 282 ? -13.197 -1.558 30.320 1.00 95.31 282 ILE A C 1
ATOM 2067 O O . ILE A 1 282 ? -14.353 -1.963 30.376 1.00 95.31 282 ILE A O 1
ATOM 2071 N N . LEU A 1 283 ? -12.314 -1.757 31.306 1.00 93.25 283 LEU A N 1
ATOM 2072 C CA . LEU A 1 283 ? -12.647 -2.470 32.543 1.00 93.25 283 LEU A CA 1
ATOM 2073 C C . LEU A 1 283 ? -13.640 -1.673 33.385 1.00 93.25 283 LEU A C 1
ATOM 2075 O O . LEU A 1 283 ? -14.643 -2.228 33.818 1.00 93.25 283 LEU A O 1
ATOM 2079 N N . ASP A 1 284 ? -13.393 -0.371 33.541 1.00 91.38 284 ASP A N 1
ATOM 2080 C CA . ASP A 1 284 ? -14.282 0.522 34.289 1.00 91.38 284 ASP A CA 1
ATOM 2081 C C . ASP A 1 284 ? -15.688 0.530 33.664 1.00 91.38 284 ASP A C 1
ATOM 2083 O O . ASP A 1 284 ? -16.698 0.370 34.348 1.00 91.38 284 ASP A O 1
ATOM 2087 N N . ALA A 1 285 ? -15.759 0.633 32.334 1.00 94.38 285 ALA A N 1
ATOM 2088 C CA . ALA A 1 285 ? -17.026 0.643 31.612 1.00 94.38 285 ALA A CA 1
ATOM 2089 C C . ALA A 1 285 ? -17.724 -0.728 31.572 1.00 94.38 285 ALA A C 1
ATOM 2091 O O . ALA A 1 285 ? -18.938 -0.787 31.390 1.00 94.38 285 ALA A O 1
ATOM 2092 N N . LEU A 1 286 ? -16.990 -1.833 31.737 1.00 93.38 286 LEU A N 1
ATOM 2093 C CA . LEU A 1 286 ? -17.543 -3.189 31.762 1.00 93.38 286 LEU A CA 1
ATOM 2094 C C . LEU A 1 286 ? -18.557 -3.346 32.902 1.00 93.38 286 LEU A C 1
ATOM 2096 O O . LEU A 1 286 ? -19.657 -3.850 32.685 1.00 93.38 286 LEU A O 1
ATOM 2100 N N . GLU A 1 287 ? -18.200 -2.899 34.105 1.00 86.44 287 GLU A N 1
ATOM 2101 C CA . GLU A 1 287 ? -19.059 -3.026 35.287 1.00 86.44 287 GLU A CA 1
ATOM 2102 C C . GLU A 1 287 ? -20.323 -2.169 35.176 1.00 86.44 287 GLU A C 1
ATOM 2104 O O . GLU A 1 287 ? -21.407 -2.601 35.571 1.00 86.44 287 GLU A O 1
ATOM 2109 N N . GLU A 1 288 ? -20.196 -0.981 34.586 1.00 91.19 288 GLU A N 1
ATOM 2110 C CA . GLU A 1 288 ? -21.309 -0.054 34.400 1.00 91.19 288 GLU A CA 1
ATOM 2111 C C . GLU A 1 288 ? -22.236 -0.479 33.249 1.00 91.19 288 GLU A C 1
ATOM 2113 O O . GLU A 1 288 ? -23.455 -0.334 33.342 1.00 91.19 288 GLU A O 1
ATOM 2118 N N . PHE A 1 289 ? -21.694 -1.065 32.177 1.00 92.25 289 PHE A N 1
ATOM 2119 C CA . PHE A 1 289 ? -22.490 -1.511 31.032 1.00 92.25 289 PHE A CA 1
ATOM 2120 C C . PHE A 1 289 ? -23.297 -2.781 31.348 1.00 92.25 289 PHE A C 1
ATOM 2122 O O . PHE A 1 289 ? -24.462 -2.910 30.955 1.00 92.25 289 PHE A O 1
ATOM 2129 N N . PHE A 1 290 ? -22.690 -3.740 32.053 1.00 90.69 290 PHE A N 1
ATOM 2130 C CA . PHE A 1 290 ? -23.260 -5.064 32.316 1.00 90.69 290 PHE A CA 1
ATOM 2131 C C . PHE A 1 290 ? -24.075 -5.111 33.614 1.00 90.69 290 PHE A C 1
ATOM 2133 O O . PHE A 1 290 ? -23.749 -5.822 34.565 1.00 90.69 290 PHE A O 1
ATOM 2140 N N . THR A 1 291 ? -25.197 -4.390 33.633 1.00 85.06 291 THR A N 1
ATOM 2141 C CA . THR A 1 291 ? -26.108 -4.377 34.785 1.00 85.06 291 THR A CA 1
ATOM 2142 C C . THR A 1 291 ? -27.091 -5.561 34.775 1.00 85.06 291 THR A C 1
ATOM 2144 O O . THR A 1 291 ? -27.404 -6.111 33.714 1.00 85.06 291 THR A O 1
ATOM 2147 N N . PRO A 1 292 ? -27.685 -5.934 35.929 1.00 81.06 292 PRO A N 1
ATOM 2148 C CA . PRO A 1 292 ? -28.727 -6.969 35.994 1.00 81.06 292 PRO A CA 1
ATOM 2149 C C . PRO A 1 292 ? -29.985 -6.669 35.162 1.00 81.06 292 PRO A C 1
ATOM 2151 O O . PRO A 1 292 ? -30.810 -7.556 34.947 1.00 81.06 292 PRO A O 1
ATOM 2154 N N . GLN A 1 293 ? -30.158 -5.417 34.730 1.00 81.31 293 GLN A N 1
ATOM 2155 C CA . GLN A 1 293 ? -31.300 -4.946 33.946 1.00 81.31 293 GLN A CA 1
ATOM 2156 C C . GLN A 1 293 ? -31.032 -5.012 32.434 1.00 81.31 293 GLN A C 1
ATOM 2158 O O . GLN A 1 293 ? -31.957 -4.844 31.637 1.00 81.31 293 GLN A O 1
ATOM 2163 N N . LEU A 1 294 ? -29.785 -5.284 32.027 1.00 86.00 294 LEU A N 1
ATOM 2164 C CA . LEU A 1 294 ? -29.403 -5.400 30.628 1.00 86.00 294 LEU A CA 1
ATOM 2165 C C . LEU A 1 294 ? -30.120 -6.583 29.970 1.00 86.00 294 LEU A C 1
ATOM 2167 O O . LEU A 1 294 ? -30.121 -7.711 30.472 1.00 86.00 294 LEU A O 1
ATOM 2171 N N . SER A 1 295 ? -30.714 -6.338 28.800 1.00 88.00 295 SER A N 1
ATOM 2172 C CA . SER A 1 295 ? -31.367 -7.408 28.054 1.00 88.00 295 SER A CA 1
ATOM 2173 C C . SER A 1 295 ? -30.335 -8.478 27.653 1.00 88.00 295 SER A C 1
ATOM 2175 O O . SER A 1 295 ? -29.229 -8.137 27.219 1.00 88.00 295 SER A O 1
ATOM 2177 N N . PRO A 1 296 ? -30.671 -9.781 27.720 1.00 86.56 296 PRO A N 1
ATOM 2178 C CA . PRO A 1 296 ? -29.727 -10.819 27.327 1.00 86.56 296 PRO A CA 1
ATOM 2179 C C . PRO A 1 296 ? -29.263 -10.704 25.871 1.00 86.56 296 PRO A C 1
ATOM 2181 O O . PRO A 1 296 ? -28.148 -11.099 25.575 1.00 86.56 296 PRO A O 1
ATOM 2184 N N . ALA A 1 297 ? -30.087 -10.189 24.952 1.00 88.50 297 ALA A N 1
ATOM 2185 C CA . ALA A 1 297 ? -29.681 -10.012 23.556 1.00 88.50 297 ALA A CA 1
ATOM 2186 C C . ALA A 1 297 ? -28.572 -8.955 23.425 1.00 88.50 297 ALA A C 1
ATOM 2188 O O . ALA A 1 297 ? -27.518 -9.248 22.867 1.00 88.50 297 ALA A O 1
ATOM 2189 N N . THR A 1 298 ? -28.781 -7.783 24.034 1.00 90.62 298 THR A N 1
ATOM 2190 C CA . THR A 1 298 ? -27.809 -6.681 24.076 1.00 90.62 298 THR A CA 1
ATOM 2191 C C . THR A 1 298 ? -26.509 -7.110 24.752 1.00 90.62 298 THR A C 1
ATOM 2193 O O . THR A 1 298 ? -25.430 -6.850 24.233 1.00 90.62 298 THR A O 1
ATOM 2196 N N . GLY A 1 299 ? -26.596 -7.820 25.881 1.00 91.19 299 GLY A N 1
ATOM 2197 C CA . GLY A 1 299 ? -25.407 -8.290 26.589 1.00 91.19 299 GLY A CA 1
ATOM 2198 C C . GLY A 1 299 ? -24.575 -9.288 25.780 1.00 91.19 299 GLY A C 1
ATOM 2199 O O . GLY A 1 299 ? -23.354 -9.201 25.796 1.00 91.19 299 GLY A O 1
ATOM 2200 N N . VAL A 1 300 ? -25.200 -10.201 25.025 1.00 91.06 300 VAL A N 1
ATOM 2201 C CA . VAL A 1 300 ? -24.447 -11.123 24.153 1.00 91.06 300 VAL A CA 1
ATOM 2202 C C . VAL A 1 300 ? -23.716 -10.367 23.049 1.00 91.06 300 VAL A C 1
ATOM 2204 O O . VAL A 1 300 ? -22.572 -10.691 22.743 1.00 91.06 300 VAL A O 1
ATOM 2207 N N . GLU A 1 301 ? -24.350 -9.364 22.451 1.00 91.38 301 GLU A N 1
ATOM 2208 C CA . GLU A 1 301 ? -23.722 -8.558 21.405 1.00 91.38 301 GLU A CA 1
ATOM 2209 C C . GLU A 1 301 ? -22.554 -7.726 21.945 1.00 91.38 301 GLU A C 1
ATOM 2211 O O . GLU A 1 301 ? -21.458 -7.789 21.393 1.00 91.38 301 GLU A O 1
ATOM 2216 N N . ALA A 1 302 ? -22.731 -7.076 23.097 1.00 93.06 302 ALA A N 1
ATOM 2217 C CA . ALA A 1 302 ? -21.660 -6.350 23.775 1.00 93.06 302 ALA A CA 1
ATOM 2218 C C . ALA A 1 302 ? -20.480 -7.258 24.180 1.00 93.06 302 ALA A C 1
ATOM 2220 O O . ALA A 1 302 ? -19.319 -6.856 24.062 1.00 93.06 302 ALA A O 1
ATOM 2221 N N . LEU A 1 303 ? -20.748 -8.500 24.612 1.00 92.88 303 LEU A N 1
ATOM 2222 C CA . LEU A 1 303 ? -19.701 -9.486 24.915 1.00 92.88 303 LEU A CA 1
ATOM 2223 C C . LEU A 1 303 ? -18.895 -9.879 23.670 1.00 92.88 303 LEU A C 1
ATOM 2225 O O . LEU A 1 303 ? -17.700 -10.142 23.782 1.00 92.88 303 LEU A O 1
ATOM 2229 N N . ARG A 1 304 ? -19.500 -9.904 22.476 1.00 90.25 304 ARG A N 1
ATOM 2230 C CA . ARG A 1 304 ? -18.756 -10.203 21.240 1.00 90.25 304 ARG A CA 1
ATOM 2231 C C . ARG A 1 304 ? -17.734 -9.121 20.918 1.00 90.25 304 ARG A C 1
ATOM 2233 O O . ARG A 1 304 ? -16.627 -9.461 20.516 1.00 90.25 304 ARG A O 1
ATOM 2240 N N . SER A 1 305 ? -18.051 -7.848 21.147 1.00 92.19 305 SER A N 1
ATOM 2241 C CA . SER A 1 305 ? -17.101 -6.745 20.931 1.00 92.19 305 SER A CA 1
ATOM 2242 C C . SER A 1 305 ? -15.836 -6.873 21.783 1.00 92.19 305 SER A C 1
ATOM 2244 O O . SER A 1 305 ? -14.744 -6.523 21.332 1.00 92.19 305 SER A O 1
ATOM 2246 N N . LEU A 1 306 ? -15.943 -7.467 22.978 1.00 92.50 306 LEU A N 1
ATOM 2247 C CA . LEU A 1 306 ? -14.801 -7.730 23.861 1.00 92.50 306 LEU A CA 1
ATOM 2248 C C . LEU A 1 306 ? -13.808 -8.761 23.304 1.00 92.50 306 LEU A C 1
ATOM 2250 O O . LEU A 1 306 ? -12.712 -8.885 23.846 1.00 92.50 306 LEU A O 1
ATOM 2254 N N . GLN A 1 307 ? -14.122 -9.460 22.207 1.00 87.44 307 GLN A N 1
ATOM 2255 C CA . GLN A 1 307 ? -13.134 -10.273 21.484 1.00 87.44 307 GLN A CA 1
ATOM 2256 C C . GLN A 1 307 ? -11.951 -9.435 20.980 1.00 87.44 307 GLN A C 1
ATOM 2258 O O . GLN A 1 307 ? -10.841 -9.950 20.866 1.00 87.44 307 GLN A O 1
ATOM 2263 N N . ASN A 1 308 ? -12.174 -8.146 20.705 1.00 86.00 308 ASN A N 1
ATOM 2264 C CA . ASN A 1 308 ? -11.134 -7.231 20.242 1.00 86.00 308 ASN A CA 1
ATOM 2265 C C . ASN A 1 308 ? -10.338 -6.592 21.392 1.00 86.00 308 ASN A C 1
ATOM 2267 O O . ASN A 1 308 ? -9.282 -6.012 21.143 1.00 86.00 308 ASN A O 1
ATOM 2271 N N . ALA A 1 309 ? -10.818 -6.694 22.635 1.00 90.56 309 ALA A N 1
ATOM 2272 C CA . ALA A 1 309 ? -10.167 -6.099 23.795 1.00 90.56 309 ALA A CA 1
ATOM 2273 C C . ALA A 1 309 ? -8.921 -6.901 24.210 1.00 90.56 309 ALA A C 1
ATOM 2275 O O . ALA A 1 309 ? -8.942 -8.128 24.318 1.00 90.56 309 ALA A O 1
ATOM 2276 N N . ARG A 1 310 ? -7.832 -6.184 24.485 1.00 86.75 310 ARG A N 1
ATOM 2277 C CA . ARG A 1 310 ? -6.509 -6.696 24.882 1.00 86.75 310 ARG A CA 1
ATOM 2278 C C . ARG A 1 310 ? -6.000 -6.027 26.161 1.00 86.75 310 ARG A C 1
ATOM 2280 O O . ARG A 1 310 ? -4.801 -5.853 26.337 1.00 86.75 310 ARG A O 1
ATOM 2287 N N . VAL A 1 311 ? -6.921 -5.578 27.006 1.00 90.69 311 VAL A N 1
ATOM 2288 C CA . VAL A 1 311 ? -6.611 -4.979 28.303 1.00 90.69 311 VAL A CA 1
ATOM 2289 C C . VAL A 1 311 ? -6.326 -6.074 29.335 1.00 90.69 311 VAL A C 1
ATOM 2291 O O . VAL A 1 311 ? -7.049 -7.075 29.405 1.00 90.69 311 VAL A O 1
ATOM 2294 N N . ASP A 1 312 ? -5.269 -5.887 30.121 1.00 88.44 312 ASP A N 1
ATOM 2295 C CA . ASP A 1 312 ? -4.913 -6.780 31.226 1.00 88.44 312 ASP A CA 1
ATOM 2296 C C . ASP A 1 312 ? -6.023 -6.784 32.291 1.00 88.44 312 ASP A C 1
ATOM 2298 O O . ASP A 1 312 ? -6.657 -5.763 32.527 1.00 88.44 312 ASP A O 1
ATOM 2302 N N . GLY A 1 313 ? -6.289 -7.927 32.932 1.00 88.81 313 GLY A N 1
ATOM 2303 C CA . GLY A 1 313 ? -7.336 -8.051 33.963 1.00 88.81 313 GLY A CA 1
ATOM 2304 C C . GLY A 1 313 ? -8.760 -8.290 33.436 1.00 88.81 313 GLY A C 1
ATOM 2305 O O . GLY A 1 313 ? -9.657 -8.604 34.215 1.00 88.81 313 GLY A O 1
ATOM 2306 N N . LEU A 1 314 ? -8.979 -8.257 32.115 1.00 90.31 314 LEU A N 1
ATOM 2307 C CA . LEU A 1 314 ? -10.306 -8.479 31.518 1.00 90.31 314 LEU A CA 1
ATOM 2308 C C . LEU A 1 314 ? -10.938 -9.825 31.915 1.00 90.31 314 LEU A C 1
ATOM 2310 O O . LEU A 1 314 ? -12.144 -9.896 32.149 1.00 90.31 314 LEU A O 1
ATOM 2314 N N . SER A 1 315 ? -10.139 -10.891 32.010 1.00 88.12 315 SER A N 1
ATOM 2315 C CA . SER A 1 315 ? -10.622 -12.215 32.424 1.00 88.12 315 SER A CA 1
ATOM 2316 C C . SER A 1 315 ? -11.199 -12.207 33.838 1.00 88.12 315 SER A C 1
ATOM 2318 O O . SER A 1 315 ? -12.261 -12.779 34.075 1.00 88.12 315 SER A O 1
ATOM 2320 N N . GLU A 1 316 ? -10.511 -11.546 34.768 1.00 88.56 316 GLU A N 1
ATOM 2321 C CA . GLU A 1 316 ? -10.896 -11.474 36.178 1.00 88.56 316 GLU A CA 1
ATOM 2322 C C . GLU A 1 316 ? -12.186 -10.667 36.341 1.00 88.56 316 GLU A C 1
ATOM 2324 O O . GLU A 1 316 ? -13.132 -11.140 36.973 1.00 88.56 316 GLU A O 1
ATOM 2329 N N . SER A 1 317 ? -12.277 -9.507 35.680 1.00 89.88 317 SER A N 1
ATOM 2330 C CA . SER A 1 317 ? -13.489 -8.680 35.676 1.00 89.88 317 SER A CA 1
ATOM 2331 C C . SER A 1 317 ? -14.695 -9.432 35.100 1.00 89.88 317 SER A C 1
ATOM 2333 O O . SER A 1 317 ? -15.785 -9.403 35.673 1.00 89.88 317 SER A O 1
ATOM 2335 N N . LEU A 1 318 ? -14.510 -10.175 34.003 1.00 90.44 318 LEU A N 1
ATOM 2336 C CA . LEU A 1 318 ? -15.573 -10.985 33.401 1.00 90.44 318 LEU A CA 1
ATOM 2337 C C . LEU A 1 318 ? -16.029 -12.137 34.309 1.00 90.44 318 LEU A C 1
ATOM 2339 O O . LEU A 1 318 ? -17.228 -12.409 34.407 1.00 90.44 318 LEU A O 1
ATOM 2343 N N . LEU A 1 319 ? -15.098 -12.813 34.986 1.00 88.38 319 LEU A N 1
ATOM 2344 C CA . LEU A 1 319 ? -15.421 -13.867 35.951 1.00 88.38 319 LEU A CA 1
ATOM 2345 C C . LEU A 1 319 ? -16.175 -13.314 37.166 1.00 88.38 319 LEU A C 1
ATOM 2347 O O . LEU A 1 319 ? -17.130 -13.947 37.621 1.00 88.38 319 LEU A O 1
ATOM 2351 N N . GLY A 1 320 ? -15.803 -12.123 37.641 1.00 86.81 320 GLY A N 1
ATOM 2352 C CA . GLY A 1 320 ? -16.549 -11.396 38.667 1.00 86.81 320 GLY A CA 1
ATOM 2353 C C . GLY A 1 320 ? -17.985 -11.109 38.222 1.00 86.81 320 GLY A C 1
ATOM 2354 O O . GLY A 1 320 ? -18.939 -11.522 38.889 1.00 86.81 320 GLY A O 1
ATOM 2355 N N . LEU A 1 321 ? -18.150 -10.504 37.041 1.00 87.12 321 LEU A N 1
ATOM 2356 C CA . LEU A 1 321 ? -19.461 -10.190 36.462 1.00 87.12 321 LEU A CA 1
ATOM 2357 C C . LEU A 1 321 ? -20.328 -11.421 36.209 1.00 87.12 321 LEU A C 1
ATOM 2359 O O . LEU A 1 321 ? -21.546 -11.366 36.356 1.00 87.12 321 LEU A O 1
ATOM 2363 N N . ARG A 1 322 ? -19.738 -12.569 35.868 1.00 85.62 322 ARG A N 1
ATOM 2364 C CA . ARG A 1 322 ? -20.505 -13.805 35.658 1.00 85.62 322 ARG A CA 1
ATOM 2365 C C . ARG A 1 322 ? -21.402 -14.145 36.853 1.00 85.62 322 ARG A C 1
ATOM 2367 O O . ARG A 1 322 ? -22.467 -14.720 36.647 1.00 85.62 322 ARG A O 1
ATOM 2374 N N . THR A 1 323 ? -20.983 -13.818 38.078 1.00 81.12 323 THR A N 1
ATOM 2375 C CA . THR A 1 323 ? -21.764 -14.105 39.293 1.00 81.12 323 THR A CA 1
ATOM 2376 C C . THR A 1 323 ? -22.992 -13.207 39.456 1.00 81.12 323 THR A C 1
ATOM 2378 O O . THR A 1 323 ? -23.972 -13.634 40.067 1.00 81.12 323 THR A O 1
ATOM 2381 N N . SER A 1 324 ? -22.966 -11.995 38.895 1.00 82.31 324 SER A N 1
ATOM 2382 C CA . SER A 1 324 ? -24.070 -11.030 38.940 1.00 82.31 324 SER A CA 1
ATOM 2383 C C . SER A 1 324 ? -24.981 -11.102 37.709 1.00 82.31 324 SER A C 1
ATOM 2385 O O . SER A 1 324 ? -26.137 -10.678 37.767 1.00 82.31 324 SER A O 1
ATOM 2387 N N . LEU A 1 325 ? -24.486 -11.662 36.603 1.00 82.19 325 LEU A N 1
ATOM 2388 C CA . LEU A 1 325 ? -25.214 -11.795 35.346 1.00 82.19 325 LEU A CA 1
ATOM 2389 C C . LEU A 1 325 ? -26.132 -13.027 35.311 1.00 82.19 325 LEU A C 1
ATOM 2391 O O . LEU A 1 325 ? -25.858 -14.079 35.886 1.00 82.19 325 LEU A O 1
ATOM 2395 N N . GLY A 1 326 ? -27.241 -12.919 34.570 1.00 82.56 326 GLY A N 1
ATOM 2396 C CA . GLY A 1 326 ? -28.167 -14.036 34.370 1.00 82.56 326 GLY A CA 1
ATOM 2397 C C . GLY A 1 326 ? -27.517 -15.237 33.650 1.00 82.56 326 GLY A C 1
ATOM 2398 O O . GLY A 1 326 ? -26.554 -15.057 32.898 1.00 82.56 326 GLY A O 1
ATOM 2399 N N . PRO A 1 327 ? -28.073 -16.462 33.779 1.00 84.69 327 PRO A N 1
ATOM 2400 C CA . PRO A 1 327 ? -27.429 -17.703 33.323 1.00 84.69 327 PRO A CA 1
ATOM 2401 C C . PRO A 1 327 ? -26.953 -17.698 31.864 1.00 84.69 327 PRO A C 1
ATOM 2403 O O . PRO A 1 327 ? -25.888 -18.229 31.560 1.00 84.69 327 PRO A O 1
ATOM 2406 N N . LYS A 1 328 ? -27.721 -17.065 30.965 1.00 86.88 328 LYS A N 1
ATOM 2407 C CA . LYS A 1 328 ? -27.397 -16.962 29.534 1.00 86.88 328 LYS A CA 1
ATOM 2408 C C . LYS A 1 328 ? -26.154 -16.105 29.267 1.00 86.88 328 LYS A C 1
ATOM 2410 O O . LYS A 1 328 ? -25.318 -16.481 28.455 1.00 86.88 328 LYS A O 1
ATOM 2415 N N . LEU A 1 329 ? -26.024 -14.961 29.937 1.00 86.75 329 LEU A N 1
ATOM 2416 C CA . LEU A 1 329 ? -24.839 -14.111 29.794 1.00 86.75 329 LEU A CA 1
ATOM 2417 C C . LEU A 1 329 ? -23.633 -14.761 30.476 1.00 86.75 329 LEU A C 1
ATOM 2419 O O . LEU A 1 329 ? -22.547 -14.771 29.909 1.00 86.75 329 LEU A O 1
ATOM 2423 N N . GLY A 1 330 ? -23.843 -15.412 31.623 1.00 87.38 330 GLY A N 1
ATOM 2424 C CA . GLY A 1 330 ? -22.792 -16.170 32.296 1.00 87.38 330 GLY A CA 1
ATOM 2425 C C . GLY A 1 330 ? -22.190 -17.294 31.439 1.00 87.38 330 GLY A C 1
ATOM 2426 O O . GLY A 1 330 ? -20.983 -17.520 31.506 1.00 87.38 330 GLY A O 1
ATOM 2427 N N . SER A 1 331 ? -22.984 -17.983 30.608 1.00 88.00 331 SER A N 1
ATOM 2428 C CA . SER A 1 331 ? -22.457 -18.977 29.655 1.00 88.00 331 SER A CA 1
ATOM 2429 C C . SER A 1 331 ? -21.694 -18.356 28.482 1.00 88.00 331 SER A C 1
ATOM 2431 O O . SER A 1 331 ? -20.716 -18.934 28.009 1.00 88.00 331 SER A O 1
ATOM 2433 N N . GLU A 1 332 ? -22.106 -17.178 28.019 1.00 90.00 332 GLU A N 1
ATOM 2434 C CA . GLU A 1 332 ? -21.421 -16.468 26.930 1.00 90.00 332 GLU A CA 1
ATOM 2435 C C . GLU A 1 332 ? -20.085 -15.885 27.391 1.00 90.00 332 GLU A C 1
ATOM 2437 O O . GLU A 1 332 ? -19.107 -15.956 26.654 1.00 90.00 332 GLU A O 1
ATOM 2442 N N . VAL A 1 333 ? -19.991 -15.431 28.645 1.00 89.56 333 VAL A N 1
ATOM 2443 C CA . VAL A 1 333 ? -18.710 -15.066 29.269 1.00 89.56 333 VAL A CA 1
ATOM 2444 C C . VAL A 1 333 ? -17.730 -16.242 29.235 1.00 89.56 333 VAL A C 1
ATOM 2446 O O . VAL A 1 333 ? -16.592 -16.080 28.803 1.00 89.56 333 VAL A O 1
ATOM 2449 N N . LEU A 1 334 ? -18.165 -17.445 29.629 1.00 87.25 334 LEU A N 1
ATOM 2450 C CA . LEU A 1 334 ? -17.313 -18.638 29.556 1.00 87.25 334 LEU A CA 1
ATOM 2451 C C . LEU A 1 334 ? -16.893 -18.953 28.116 1.00 87.25 334 LEU A C 1
ATOM 2453 O O . LEU A 1 334 ? -15.741 -19.295 27.874 1.00 87.25 334 LEU A O 1
ATOM 2457 N N . THR A 1 335 ? -17.811 -18.809 27.160 1.00 87.56 335 THR A N 1
ATOM 2458 C CA . THR A 1 335 ? -17.528 -19.041 25.736 1.00 87.56 335 THR A CA 1
ATOM 2459 C C . THR A 1 335 ? -16.489 -18.050 25.209 1.00 87.56 335 THR A C 1
ATOM 2461 O O . THR A 1 335 ? -15.550 -18.452 24.522 1.00 87.56 335 THR A O 1
ATOM 2464 N N . LEU A 1 336 ? -16.599 -16.773 25.584 1.00 88.00 336 LEU A N 1
ATOM 2465 C CA . LEU A 1 336 ? -15.622 -15.742 25.248 1.00 88.00 336 LEU A CA 1
ATOM 2466 C C . LEU A 1 336 ? -14.239 -16.071 25.830 1.00 88.00 336 LEU A C 1
ATOM 2468 O O . LEU A 1 336 ? -13.254 -16.046 25.092 1.00 88.00 336 LEU A O 1
ATOM 2472 N N . LEU A 1 337 ? -14.168 -16.438 27.113 1.00 86.44 337 LEU A N 1
ATOM 2473 C CA . LEU A 1 337 ? -12.913 -16.809 27.781 1.00 86.44 337 LEU A CA 1
ATOM 2474 C C . LEU A 1 337 ? -12.273 -18.072 27.180 1.00 86.44 337 LEU A C 1
ATOM 2476 O O . LEU A 1 337 ? -11.052 -18.161 27.104 1.00 86.44 337 LEU A O 1
ATOM 2480 N N . LEU A 1 338 ? -13.076 -19.032 26.715 1.00 83.50 338 LEU A N 1
ATOM 2481 C CA . LEU A 1 338 ? -12.592 -20.235 26.025 1.00 83.50 338 LEU A CA 1
ATOM 2482 C C . LEU A 1 338 ? -12.130 -19.956 24.589 1.00 83.50 338 LEU A C 1
ATOM 2484 O O . LEU A 1 338 ? -11.279 -20.668 24.064 1.00 83.50 338 LEU A O 1
ATOM 2488 N N . SER A 1 339 ? -12.693 -18.938 23.935 1.00 82.06 339 SER A N 1
ATOM 2489 C CA . SER A 1 339 ? -12.340 -18.577 22.554 1.00 82.06 339 SER A CA 1
ATOM 2490 C C . SER A 1 339 ? -10.993 -17.859 22.430 1.00 82.06 339 SER A C 1
ATOM 2492 O O . SER A 1 339 ? -10.459 -17.731 21.328 1.00 82.06 339 SER A O 1
ATOM 2494 N N . ARG A 1 340 ? -10.433 -17.392 23.549 1.00 75.75 340 ARG A N 1
ATOM 2495 C CA . ARG A 1 340 ? -9.201 -16.606 23.598 1.00 75.75 340 ARG A CA 1
ATOM 2496 C C . ARG A 1 340 ? -8.066 -17.446 24.180 1.00 75.75 340 ARG A C 1
ATOM 2498 O O . ARG A 1 340 ? -8.116 -17.900 25.321 1.00 75.75 340 ARG A O 1
ATOM 2505 N N . SER A 1 341 ? -7.003 -17.611 23.395 1.00 66.50 341 SER A N 1
ATOM 2506 C CA . SER A 1 341 ? -5.829 -18.398 23.791 1.00 66.50 341 SER A CA 1
ATOM 2507 C C . SER A 1 341 ? -5.134 -17.847 25.039 1.00 66.50 341 SER A C 1
ATOM 2509 O O . SER A 1 341 ? -4.659 -18.624 25.856 1.00 66.50 341 SER A O 1
ATOM 2511 N N . GLU A 1 342 ? -5.110 -16.523 25.214 1.00 62.94 342 GLU A N 1
ATOM 2512 C CA . GLU A 1 342 ? -4.478 -15.855 26.365 1.00 62.94 342 GLU A CA 1
ATOM 2513 C C . GLU A 1 342 ? -5.257 -16.030 27.677 1.00 62.94 342 GLU A C 1
ATOM 2515 O O . GLU A 1 342 ? -4.669 -15.966 28.748 1.00 62.94 342 GLU A O 1
ATOM 2520 N N . THR A 1 343 ? -6.570 -16.268 27.622 1.00 61.81 343 THR A N 1
ATOM 2521 C CA . THR A 1 343 ? -7.431 -16.306 28.820 1.00 61.81 343 THR A CA 1
ATOM 2522 C C . THR A 1 343 ? -7.752 -17.723 29.288 1.00 61.81 343 THR A C 1
ATOM 2524 O O . THR A 1 343 ? -8.448 -17.904 30.286 1.00 61.81 343 THR A O 1
ATOM 2527 N N . THR A 1 344 ? -7.253 -18.738 28.575 1.00 61.56 344 THR A N 1
ATOM 2528 C CA . THR A 1 344 ? -7.507 -20.147 28.899 1.00 61.56 344 THR A CA 1
ATOM 2529 C C . THR A 1 344 ? -6.841 -20.549 30.220 1.00 61.56 344 THR A C 1
ATOM 2531 O O . THR A 1 344 ? -7.451 -21.281 30.994 1.00 61.56 344 THR A O 1
ATOM 2534 N N . GLU A 1 345 ? -5.643 -20.034 30.527 1.00 62.12 345 GLU A N 1
ATOM 2535 C CA . GLU A 1 345 ? -4.965 -20.294 31.810 1.00 62.12 345 GLU A CA 1
ATOM 2536 C C . GLU A 1 345 ? -5.720 -19.667 32.992 1.00 62.12 345 GLU A C 1
ATOM 2538 O O . GLU A 1 345 ? -6.064 -20.374 33.935 1.00 62.12 345 GLU A O 1
ATOM 2543 N N . SER A 1 346 ? -6.107 -18.388 32.898 1.00 61.25 346 SER A N 1
ATOM 2544 C CA . SER A 1 346 ? -6.880 -17.711 33.954 1.00 61.25 346 SER A CA 1
ATOM 2545 C C . SER A 1 346 ? -8.240 -18.368 34.224 1.00 61.25 346 SER A C 1
ATOM 2547 O O . SER A 1 346 ? -8.732 -18.351 35.350 1.00 61.25 346 SER A O 1
ATOM 2549 N N . LEU A 1 347 ? -8.873 -18.945 33.196 1.00 61.09 347 LEU A N 1
ATOM 2550 C CA . LEU A 1 347 ? -10.119 -19.692 33.357 1.00 61.09 347 LEU A CA 1
ATOM 2551 C C . LEU A 1 347 ? -9.902 -21.006 34.119 1.00 61.09 347 LEU A C 1
ATOM 2553 O O . LEU A 1 347 ? -10.744 -21.372 34.936 1.00 61.09 347 LEU A O 1
ATOM 2557 N N . LEU A 1 348 ? -8.809 -21.720 33.836 1.00 64.06 348 LEU A N 1
ATOM 2558 C CA . LEU A 1 348 ? -8.479 -22.966 34.526 1.00 64.06 348 LEU A CA 1
ATOM 2559 C C . LEU A 1 348 ? -8.222 -22.705 36.013 1.00 64.06 348 LEU A C 1
ATOM 2561 O O . LEU A 1 348 ? -8.836 -23.382 36.833 1.00 64.06 348 LEU A O 1
ATOM 2565 N N . ASP A 1 349 ? -7.444 -21.671 36.340 1.00 67.69 349 ASP A N 1
ATOM 2566 C CA . ASP A 1 349 ? -7.163 -21.266 37.725 1.00 67.69 349 ASP A CA 1
ATOM 2567 C C . ASP A 1 349 ? -8.427 -20.872 38.504 1.00 67.69 349 ASP A C 1
ATOM 2569 O O . ASP A 1 349 ? -8.513 -21.087 39.709 1.00 67.69 349 ASP A O 1
ATOM 2573 N N . ALA A 1 350 ? -9.433 -20.309 37.830 1.00 64.12 350 ALA A N 1
ATOM 2574 C CA . ALA A 1 350 ? -10.689 -19.908 38.462 1.00 64.12 350 ALA A CA 1
ATOM 2575 C C . ALA A 1 350 ? -11.682 -21.065 38.691 1.00 64.12 350 ALA A C 1
ATOM 2577 O O . ALA A 1 350 ? -12.668 -20.893 39.412 1.00 64.12 350 ALA A O 1
ATOM 2578 N N . ILE A 1 351 ? -11.485 -22.211 38.030 1.00 66.38 351 ILE A N 1
ATOM 2579 C CA . ILE A 1 351 ? -12.370 -23.387 38.124 1.00 66.38 351 ILE A CA 1
ATOM 2580 C C . ILE A 1 351 ? -11.762 -24.481 39.022 1.00 66.38 351 ILE A C 1
ATOM 2582 O O . ILE A 1 351 ? -12.512 -25.320 39.532 1.00 66.38 351 ILE A O 1
ATOM 2586 N N . THR A 1 352 ? -10.440 -24.483 39.216 1.00 46.12 352 THR A N 1
ATOM 2587 C CA . THR A 1 352 ? -9.719 -25.353 40.165 1.00 46.12 352 THR A CA 1
ATOM 2588 C C . THR A 1 352 ? -9.719 -24.801 41.581 1.00 46.12 352 THR A C 1
ATOM 2590 O O . THR A 1 352 ? -9.923 -25.612 42.513 1.00 46.12 352 THR A O 1
#

Mean predicted aligned error: 7.01 Å

pLDDT: mean 91.13, std 7.69, range [46.12, 98.12]

Secondary structure (DSSP, 8-state):
-HHHHT-----TTS--HHHHHHHHHHHHHHHTT-HHHHHHHHHHHHHHHT-SSHHHHHHHHHH--GGGHHHHHHTTGGG-SSHHHHHHHHHHHHTS-GGGT--HHHHHHHGGGTTT-HHHHHHHHHHHTTSHHHHHHHHHHSTTTTSHHHHHHHHHHHHHHHHT---HHHHHHHTTS-TTSTTHHHHHHHHHHH--TT------HHHHHHIIIIISSTTS-HHHHHHHHHHHGGGT-TTHHHHHHHHHHHHHHHHH-TTS-HHHHHHHHHHHHHH-TT-THHHHHHHHHS-TTS-HHHHHHHHHHGGG---TTHHHHHHHHHHHS-HHHHHHHHHHHHH-GGGHHHHHHHH-

Foldseek 3Di:
DLVLLLDLDAPPVQDRVSLLCLLVVLLVVVVVVDPVSLVSNQSSLLSQLPHRRVVSVLSSLQRHDLVCLLVSVVSPQCPDPDVSSVLSSLQSLLVDLVVVRAFLLRLLVSCVVCVVPPSSLVSSLSNCLSLLLRNLQNLLPDPPVPDPSNLVSLLSSLLSCQLVQHALVSLLSNLNRQLPRPNLLSNLQSNLVNHDPPAAYAHDPVSLCSLVPGQLDPPHDLSSLLSNVSCCVRHPRPCPVVSLVVLLVVLLVQLLPPPDDLVSNLVSLLSSCSNPQQDPVNLVSVVSNLAQPDDLVSLLSSLVSNLSHDHPCPLVSLCVSLVRYDPSSVVSSVVSLVVDPVNVVVVVVVVD

Solvent-accessible surface area (backbone atoms only — not comparable to full-atom values): 18556 Å² total; per-residue (Å²): 91,50,74,44,35,68,52,81,71,53,49,101,86,48,47,42,66,65,27,34,51,30,50,54,51,24,41,58,39,26,76,72,68,35,64,72,28,41,59,45,30,52,58,25,23,65,43,14,63,72,40,85,26,58,67,34,25,31,46,20,54,66,64,46,55,77,87,48,48,39,58,42,49,78,70,41,39,77,70,40,92,47,64,65,33,25,37,39,43,28,45,50,32,38,78,40,71,19,79,83,51,51,51,29,59,59,57,50,70,43,46,83,83,27,77,88,37,69,68,47,42,50,28,45,50,49,24,36,56,62,44,27,44,52,29,46,39,35,38,49,74,39,92,75,38,77,41,72,67,48,46,51,51,39,26,52,35,25,24,48,43,26,63,68,62,66,52,52,65,48,52,49,51,42,67,68,47,53,48,78,28,87,39,36,39,53,33,29,45,25,25,33,74,28,45,53,94,87,60,71,42,74,47,55,70,72,45,40,45,45,48,53,68,50,36,64,28,92,87,26,48,60,64,32,34,23,21,44,53,67,40,44,78,38,30,67,45,83,66,48,69,58,54,53,51,50,56,32,48,55,25,43,53,46,33,60,36,84,87,50,57,69,68,59,18,50,50,23,43,38,43,28,29,58,55,44,27,59,42,68,64,58,60,65,46,48,64,69,56,66,44,82,82,54,53,68,69,60,50,52,55,53,56,56,41,52,73,62,46,65,32,85,65,51,67,59,54,48,59,57,46,35,76,67,40,57,73,72,52,30,52,48,52,52,51,54,38,68,73,32,84,85,36,43,63,64,51,50,67,74,74,107

Nearest PDB structures (foldseek):
  9fmd-assembly1_I  TM=2.611E-01  e=3.138E-01  Homo sapiens
  8rbz-assembly1_e  TM=3.179E-01  e=1.413E+00  Homo sapiens
  9hmf-assembly1_K  TM=2.307E-01  e=6.660E-01  Campylobacter jejuni
  9e8g-assembly1_f  TM=2.632E-01  e=3.400E+00  Homo sapiens